Protein AF-A0A0S7XNE1-F1 (afdb_monomer)

Sequence (197 aa):
MNVLKKYLVRMCAIVAIYFVLGFGAHLVDEVLDMPHPYCGPHTSWFRLALYRGVHLGIIFAAAIFFIANLSVVVDWVRATGPRPLREDLDMDYYPRFWQASRWLRSRLSRLVLIAGFLVIVGYWTATIIWIWEAEQSPHGMISPPHRISSVICFGWSVAWLADSLQRKSKSTVVGSVLFMMLTSWQLYVVGVYPLVG

Foldseek 3Di:
DDPVVVLVVLLVVVLVVQLCLQLVQLLVQLVVLPPDPVPPPPDCSVVVSNVVSNVRSNVRSVLLSVLLVVLVVVLVVVCVPPHHSDPPPDNPLFFPVVCVVVLVVDPVSVVLLVVLVVVLVVLVVLVVVLVVVLVVDPPRPDPQGRSRSLNSQLNRLSSQCSRCVVDPDVSSNSSSVSSNVVSVVVSCCSRPVVVPD

Radius of gyration: 19.68 Å; Cα contacts (8 Å, |Δi|>4): 184; chains: 1; bounding box: 48×34×63 Å

Solvent-accessible surface area (backbone atoms only — not comparable to full-atom values): 10706 Å² total; per-residue (Å²): 130,60,69,67,59,59,48,50,56,50,49,53,50,48,30,50,52,32,20,49,49,32,21,49,29,38,45,53,30,60,59,70,64,60,80,57,88,80,74,48,102,83,60,66,56,67,62,50,48,50,51,53,13,49,52,41,6,50,52,38,18,50,50,49,49,52,40,53,52,50,41,51,50,53,50,50,66,63,31,75,53,102,47,75,83,59,92,70,66,67,79,71,86,62,53,60,68,95,49,48,76,58,31,70,71,36,72,68,23,37,52,40,46,51,53,45,48,51,50,52,52,51,52,52,51,55,52,51,53,50,52,57,55,23,74,73,37,99,80,44,81,75,81,75,68,58,61,56,22,33,50,51,51,33,50,50,23,34,47,22,34,20,41,26,70,71,43,92,47,64,64,43,34,59,39,22,50,55,48,31,52,52,28,50,49,49,40,43,52,58,72,49,52,78,76,82,112

Mean predicted aligned error: 7.92 Å

Secondary structure (DSSP, 8-state):
--HHHHHHHHHHHHHHHHHHHHHHHHHHHHHHTTT-TT--TT-THHHHHHHHHHHHHHHHHHHHHHHHHHHHHHHHHHHTSSS---TT-----S--GGGHHHHTTSHHHHHHHHHHHHHHHHHHHHHHHHHHHHHHSTT-----TTHHHHHHHHHHHHHHHHHHHHSS--HHHHHHHHHHHHHHHHHHHHHHGGG--

pLDDT: mean 80.49, std 14.11, range [41.75, 96.62]

Structure (mmCIF, N/CA/C/O backbone):
data_AF-A0A0S7XNE1-F1
#
_entry.id   AF-A0A0S7XNE1-F1
#
loop_
_atom_site.group_PDB
_atom_site.id
_atom_site.type_symbol
_atom_site.label_atom_id
_atom_site.label_alt_id
_atom_site.label_comp_id
_atom_site.label_asym_id
_atom_site.label_entity_id
_atom_site.label_seq_id
_atom_site.pdbx_PDB_ins_code
_atom_site.Cartn_x
_atom_site.Cartn_y
_atom_site.Cartn_z
_atom_site.occupancy
_atom_site.B_iso_or_equiv
_atom_site.auth_seq_id
_atom_site.auth_comp_id
_atom_site.auth_asym_id
_atom_site.auth_atom_id
_atom_site.pdbx_PDB_model_num
ATOM 1 N N . MET A 1 1 ? -1.882 -10.256 31.088 1.00 55.25 1 MET A N 1
ATOM 2 C CA . MET A 1 1 ? -0.831 -10.032 30.064 1.00 55.25 1 MET A CA 1
ATOM 3 C C . MET A 1 1 ? -0.636 -8.527 29.914 1.00 55.25 1 MET A C 1
ATOM 5 O O . MET A 1 1 ? -1.607 -7.867 29.574 1.00 55.25 1 MET A O 1
ATOM 9 N N . ASN A 1 2 ? 0.549 -7.984 30.235 1.00 79.19 2 ASN A N 1
ATOM 10 C CA . ASN A 1 2 ? 0.807 -6.532 30.248 1.00 79.19 2 ASN A CA 1
ATOM 11 C C . ASN A 1 2 ? 0.421 -5.866 28.916 1.00 79.19 2 ASN A C 1
ATOM 13 O O . ASN A 1 2 ? 0.760 -6.384 27.851 1.00 79.19 2 ASN A O 1
ATOM 17 N N . VAL A 1 3 ? -0.244 -4.707 28.980 1.00 72.38 3 VAL A N 1
ATOM 18 C CA . VAL A 1 3 ? -0.655 -3.882 27.822 1.00 72.38 3 VAL A CA 1
ATOM 19 C C . VAL A 1 3 ? 0.514 -3.658 26.854 1.00 72.38 3 VAL A C 1
ATOM 21 O O . VAL A 1 3 ? 0.359 -3.817 25.644 1.00 72.38 3 VAL A O 1
ATOM 24 N N . LEU A 1 4 ? 1.713 -3.434 27.399 1.00 77.88 4 LEU A N 1
ATOM 25 C CA . LEU A 1 4 ? 2.963 -3.307 26.649 1.00 77.88 4 LEU A CA 1
ATOM 26 C C . LEU A 1 4 ? 3.295 -4.549 25.803 1.00 77.88 4 LEU A C 1
ATOM 28 O O . LEU A 1 4 ? 3.668 -4.427 24.641 1.00 77.88 4 LEU A O 1
ATOM 32 N N . LYS A 1 5 ? 3.105 -5.760 26.343 1.00 83.00 5 LYS A N 1
ATOM 33 C CA . LYS A 1 5 ? 3.358 -7.010 25.607 1.00 83.00 5 LYS A CA 1
ATOM 34 C C . LYS A 1 5 ? 2.381 -7.167 24.439 1.00 83.00 5 LYS A C 1
ATOM 36 O O . LYS A 1 5 ? 2.789 -7.558 23.351 1.00 83.00 5 LYS A O 1
ATOM 41 N N . LYS A 1 6 ? 1.102 -6.821 24.638 1.00 81.81 6 LYS A N 1
ATOM 42 C CA . LYS A 1 6 ? 0.081 -6.850 23.574 1.00 81.81 6 LYS A CA 1
ATOM 43 C C . LYS A 1 6 ? 0.384 -5.826 22.473 1.00 81.81 6 LYS A C 1
ATOM 45 O O . LYS A 1 6 ? 0.198 -6.137 21.300 1.00 81.81 6 LYS A O 1
ATOM 50 N N . TYR A 1 7 ? 0.865 -4.640 22.846 1.00 82.94 7 TYR A N 1
ATOM 51 C CA . TYR A 1 7 ? 1.308 -3.607 21.910 1.00 82.94 7 TYR A CA 1
ATOM 52 C C . TYR A 1 7 ? 2.497 -4.075 21.065 1.00 82.94 7 TYR A C 1
ATOM 54 O O . TYR A 1 7 ? 2.417 -4.048 19.840 1.00 82.94 7 TYR A O 1
ATOM 62 N N . LEU A 1 8 ? 3.558 -4.572 21.710 1.00 86.19 8 LEU A N 1
ATOM 63 C CA . LEU A 1 8 ? 4.774 -5.027 21.033 1.00 86.19 8 LEU A CA 1
ATOM 64 C C . LEU A 1 8 ? 4.486 -6.148 20.034 1.00 86.19 8 LEU A C 1
ATOM 66 O O . LEU A 1 8 ? 4.893 -6.053 18.884 1.00 86.19 8 LEU A O 1
ATOM 70 N N . VAL A 1 9 ? 3.717 -7.165 20.436 1.00 89.19 9 VAL A N 1
ATOM 71 C CA . VAL A 1 9 ? 3.355 -8.278 19.541 1.00 89.19 9 VAL A CA 1
ATOM 72 C C . VAL A 1 9 ? 2.599 -7.779 18.306 1.00 89.19 9 VAL A C 1
ATOM 74 O O . VAL A 1 9 ? 2.889 -8.208 17.191 1.00 89.19 9 VAL A O 1
ATOM 77 N N . ARG A 1 10 ? 1.658 -6.842 18.482 1.00 87.19 10 ARG A N 1
ATOM 78 C CA . ARG A 1 10 ? 0.913 -6.253 17.360 1.00 87.19 10 ARG A CA 1
ATOM 79 C C . ARG A 1 10 ? 1.807 -5.410 16.459 1.00 87.19 10 ARG A C 1
ATOM 81 O O . ARG A 1 10 ? 1.710 -5.543 15.245 1.00 87.19 10 ARG A O 1
ATOM 88 N N . MET A 1 11 ? 2.693 -4.597 17.029 1.00 89.94 11 MET A N 1
ATOM 89 C CA . MET A 1 11 ? 3.639 -3.804 16.243 1.00 89.94 11 MET A CA 1
ATOM 90 C C . MET A 1 11 ? 4.604 -4.679 15.452 1.00 89.94 11 MET A C 1
ATOM 92 O O . MET A 1 11 ? 4.800 -4.422 14.271 1.00 89.94 11 MET A O 1
ATOM 96 N N . CYS A 1 12 ? 5.132 -5.755 16.038 1.00 92.06 12 CYS A N 1
ATOM 97 C CA . CYS A 1 12 ? 5.957 -6.714 15.305 1.00 92.06 12 CYS A CA 1
ATOM 98 C C . CYS A 1 12 ? 5.201 -7.323 14.117 1.00 92.06 12 CYS A C 1
ATOM 100 O O . CYS A 1 12 ? 5.756 -7.407 13.026 1.00 92.06 12 CYS A O 1
ATOM 102 N N . ALA A 1 13 ? 3.929 -7.696 14.302 1.00 91.81 13 ALA A N 1
ATOM 103 C CA . ALA A 1 13 ? 3.106 -8.222 13.216 1.00 91.81 13 ALA A CA 1
ATOM 104 C C . ALA A 1 13 ? 2.874 -7.183 12.104 1.00 91.81 13 ALA A C 1
ATOM 106 O O . ALA A 1 13 ? 3.013 -7.509 10.930 1.00 91.81 13 ALA A O 1
ATOM 107 N N . ILE A 1 14 ? 2.576 -5.929 12.457 1.00 91.69 14 ILE A N 1
ATOM 108 C CA . ILE A 1 14 ? 2.388 -4.833 11.491 1.00 91.69 14 ILE A CA 1
ATOM 109 C C . ILE A 1 14 ? 3.673 -4.592 10.697 1.00 91.69 14 ILE A C 1
ATOM 111 O O . ILE A 1 14 ? 3.648 -4.574 9.470 1.00 91.69 14 ILE A O 1
ATOM 115 N N . VAL A 1 15 ? 4.806 -4.458 11.385 1.00 93.19 15 VAL A N 1
ATOM 116 C CA . VAL A 1 15 ? 6.118 -4.256 10.758 1.00 93.19 15 VAL A CA 1
ATOM 117 C C . VAL A 1 15 ? 6.443 -5.413 9.810 1.00 93.19 15 VAL A C 1
ATOM 119 O O . VAL A 1 15 ? 6.862 -5.170 8.681 1.00 93.19 15 VAL A O 1
ATOM 122 N N . ALA A 1 16 ? 6.174 -6.658 10.214 1.00 94.38 16 ALA A N 1
ATOM 123 C CA . ALA A 1 16 ? 6.373 -7.829 9.365 1.00 94.38 16 ALA A CA 1
ATOM 124 C C . ALA A 1 16 ? 5.468 -7.819 8.119 1.00 94.38 16 ALA A C 1
ATOM 126 O O . ALA A 1 16 ? 5.943 -8.116 7.027 1.00 94.38 16 ALA A O 1
ATOM 127 N N . ILE A 1 17 ? 4.193 -7.434 8.247 1.00 93.88 17 ILE A N 1
ATOM 128 C CA . ILE A 1 17 ? 3.269 -7.326 7.105 1.00 93.88 17 ILE A CA 1
ATOM 129 C C . ILE A 1 17 ? 3.792 -6.317 6.080 1.00 93.88 17 ILE A C 1
ATOM 131 O O . ILE A 1 17 ? 3.819 -6.617 4.890 1.00 93.88 17 ILE A O 1
ATOM 135 N N . TYR A 1 18 ? 4.230 -5.139 6.524 1.00 93.00 18 TYR A N 1
ATOM 136 C CA . TYR A 1 18 ? 4.710 -4.093 5.616 1.00 93.00 18 TYR A CA 1
ATOM 137 C C . TYR A 1 18 ? 6.089 -4.409 5.040 1.00 93.00 18 TYR A C 1
ATOM 139 O O . TYR A 1 18 ? 6.352 -4.063 3.890 1.00 93.00 18 TYR A O 1
ATOM 147 N N . PHE A 1 19 ? 6.931 -5.129 5.789 1.00 94.62 19 PHE A N 1
ATOM 148 C CA . PHE A 1 19 ? 8.149 -5.716 5.243 1.00 94.62 19 PHE A CA 1
ATOM 149 C C . PHE A 1 19 ? 7.824 -6.666 4.088 1.00 94.62 19 PHE A C 1
ATOM 151 O O . PHE A 1 19 ? 8.359 -6.501 2.997 1.00 94.62 19 PHE A O 1
ATOM 158 N N . VAL A 1 20 ? 6.913 -7.622 4.307 1.00 94.94 20 VAL A N 1
ATOM 159 C CA . VAL A 1 20 ? 6.503 -8.602 3.288 1.00 94.94 20 VAL A CA 1
ATOM 160 C C . VAL A 1 20 ? 5.836 -7.920 2.097 1.00 94.94 20 VAL A C 1
ATOM 162 O O . VAL A 1 20 ? 6.096 -8.314 0.965 1.00 94.94 20 VAL A O 1
ATOM 165 N N . LEU A 1 21 ? 5.025 -6.885 2.327 1.00 92.69 21 LEU A N 1
ATOM 166 C CA . LEU A 1 21 ? 4.412 -6.099 1.259 1.00 92.69 21 LEU A CA 1
ATOM 167 C C . LEU A 1 21 ? 5.477 -5.435 0.380 1.00 92.69 21 LEU A C 1
ATOM 169 O O . LEU A 1 21 ? 5.457 -5.637 -0.827 1.00 92.69 21 LEU A O 1
ATOM 173 N N . GLY A 1 22 ? 6.416 -4.685 0.970 1.00 89.06 22 GLY A N 1
ATOM 174 C CA . GLY A 1 22 ? 7.473 -4.006 0.214 1.00 89.06 22 GLY A CA 1
ATOM 175 C C . GLY A 1 22 ? 8.414 -4.989 -0.488 1.00 89.06 22 GLY A C 1
ATOM 176 O O . GLY A 1 22 ? 8.689 -4.848 -1.677 1.00 89.06 22 GLY A O 1
ATOM 177 N N . PHE A 1 23 ? 8.849 -6.029 0.225 1.00 91.56 23 PHE A N 1
ATOM 178 C CA . PHE A 1 23 ? 9.706 -7.086 -0.311 1.00 91.56 23 PHE A CA 1
ATOM 179 C C . PHE A 1 23 ? 9.036 -7.840 -1.466 1.00 91.56 23 PHE A C 1
ATOM 181 O O . PHE A 1 23 ? 9.607 -7.968 -2.547 1.00 91.56 23 PHE A O 1
ATOM 188 N N . GLY A 1 24 ? 7.808 -8.315 -1.250 1.00 89.44 24 GLY A N 1
ATOM 189 C CA . GLY A 1 24 ? 7.055 -9.088 -2.231 1.00 89.44 24 GLY A CA 1
ATOM 190 C C . GLY A 1 24 ? 6.679 -8.262 -3.455 1.00 89.44 24 GLY A C 1
ATOM 191 O O . GLY A 1 24 ? 6.845 -8.736 -4.574 1.00 89.44 24 GLY A O 1
ATOM 192 N N . ALA A 1 25 ? 6.240 -7.014 -3.262 1.00 88.56 25 ALA A N 1
ATOM 193 C CA . ALA A 1 25 ? 5.915 -6.109 -4.359 1.00 88.56 25 ALA A CA 1
ATOM 194 C C . ALA A 1 25 ? 7.125 -5.877 -5.276 1.00 88.56 25 ALA A C 1
ATOM 196 O O . ALA A 1 25 ? 6.975 -5.901 -6.494 1.00 88.56 25 ALA A O 1
ATOM 197 N N . HIS A 1 26 ? 8.320 -5.710 -4.703 1.00 86.62 26 HIS A N 1
ATOM 198 C CA . HIS A 1 26 ? 9.550 -5.561 -5.477 1.00 86.62 26 HIS A CA 1
ATOM 199 C C . HIS A 1 26 ? 9.967 -6.847 -6.194 1.00 86.62 26 HIS A C 1
ATOM 201 O O . HIS A 1 26 ? 10.370 -6.795 -7.348 1.00 86.62 26 HIS A O 1
ATOM 207 N N . LEU A 1 27 ? 9.849 -8.010 -5.548 1.00 85.81 27 LEU A N 1
ATOM 208 C CA . LEU A 1 27 ? 10.156 -9.276 -6.217 1.00 85.81 27 LEU A CA 1
ATOM 209 C C . LEU A 1 27 ? 9.227 -9.551 -7.399 1.00 85.81 27 LEU A C 1
ATOM 211 O O . LEU A 1 27 ? 9.685 -10.059 -8.414 1.00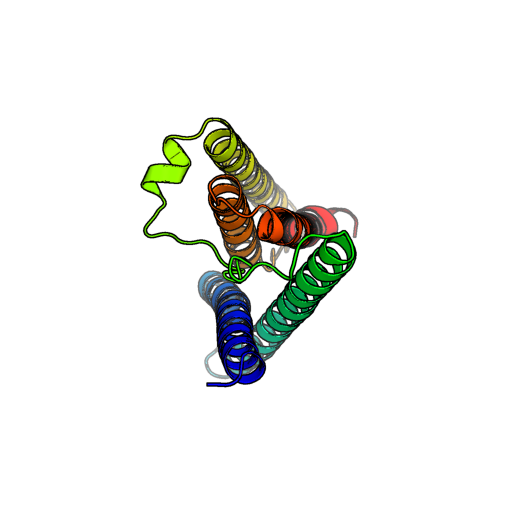 85.81 27 LEU A O 1
ATOM 215 N N . VAL A 1 28 ? 7.937 -9.229 -7.277 1.00 86.06 28 VAL A N 1
ATOM 216 C CA . VAL A 1 28 ? 6.982 -9.368 -8.387 1.00 86.06 28 VAL A CA 1
ATOM 217 C C . VAL A 1 28 ? 7.398 -8.497 -9.569 1.00 86.06 28 VAL A C 1
ATOM 219 O O . VAL A 1 28 ? 7.342 -8.948 -10.705 1.00 86.06 28 VAL A O 1
ATOM 222 N N . ASP A 1 29 ? 7.833 -7.274 -9.290 1.00 83.25 29 ASP A N 1
ATOM 223 C CA . ASP A 1 29 ? 8.322 -6.329 -10.288 1.00 83.25 29 ASP A CA 1
ATOM 224 C C . ASP A 1 29 ? 9.571 -6.870 -11.008 1.00 83.25 29 ASP A C 1
ATOM 226 O O . ASP A 1 29 ? 9.552 -7.041 -12.221 1.00 83.25 29 ASP A O 1
ATOM 230 N N . GLU A 1 30 ? 10.586 -7.301 -10.251 1.00 79.31 30 GLU A N 1
ATOM 231 C CA . GLU A 1 30 ? 11.815 -7.895 -10.797 1.00 79.31 30 GLU A CA 1
ATOM 232 C C . GLU A 1 30 ? 11.551 -9.190 -11.586 1.00 79.31 30 GLU A C 1
ATOM 234 O O . GLU A 1 30 ? 12.238 -9.436 -12.569 1.00 79.31 30 GLU A O 1
ATOM 239 N N . VAL A 1 31 ? 10.564 -10.011 -11.193 1.00 79.62 31 VAL A N 1
ATOM 240 C CA . VAL A 1 31 ? 10.167 -11.237 -11.919 1.00 79.62 31 VAL A CA 1
ATOM 241 C C . VAL A 1 31 ? 9.434 -10.917 -13.224 1.00 79.62 31 VAL A C 1
ATOM 243 O O . VAL A 1 31 ? 9.604 -11.621 -14.219 1.00 79.62 31 VAL A O 1
ATOM 246 N N . LEU A 1 32 ? 8.597 -9.882 -13.236 1.00 75.00 32 LEU A N 1
ATOM 247 C CA . LEU A 1 32 ? 7.822 -9.502 -14.418 1.00 75.00 32 L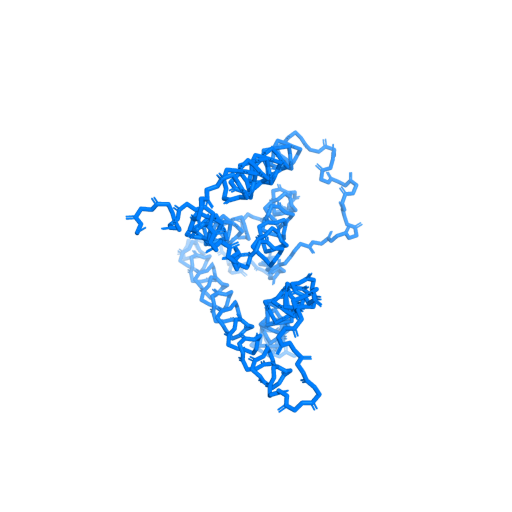EU A CA 1
ATOM 248 C C . LEU A 1 32 ? 8.663 -8.726 -15.437 1.00 75.00 32 LEU A C 1
ATOM 250 O O . LEU A 1 32 ? 8.404 -8.842 -16.633 1.00 75.00 32 LEU A O 1
ATOM 254 N N . ASP A 1 33 ? 9.724 -8.058 -14.986 1.00 68.62 33 ASP A N 1
ATOM 255 C CA . ASP A 1 33 ? 10.742 -7.433 -15.837 1.00 68.62 33 ASP A CA 1
ATOM 256 C C . ASP A 1 33 ? 11.768 -8.447 -16.408 1.00 68.62 33 ASP A C 1
ATOM 258 O O . ASP A 1 33 ? 12.712 -8.068 -17.108 1.00 68.62 33 ASP A O 1
ATOM 262 N N . MET A 1 34 ? 11.565 -9.761 -16.205 1.00 62.09 34 MET A N 1
ATOM 263 C CA . MET A 1 34 ? 12.437 -10.832 -16.723 1.00 62.09 34 MET A CA 1
ATOM 264 C C . MET A 1 34 ? 12.241 -11.307 -18.186 1.00 62.09 34 MET A C 1
ATOM 266 O O . MET A 1 34 ? 12.631 -12.444 -18.465 1.00 62.09 34 MET A O 1
ATOM 270 N N . PRO A 1 35 ? 11.735 -10.552 -19.187 1.00 53.47 35 PRO A N 1
ATOM 271 C CA . PRO A 1 35 ? 11.959 -10.960 -20.573 1.00 53.47 35 PRO A CA 1
ATOM 272 C C . PRO A 1 35 ? 13.340 -10.556 -21.115 1.00 53.47 35 PRO A C 1
ATOM 274 O O . PRO A 1 35 ? 13.661 -10.932 -22.241 1.00 53.47 35 PRO A O 1
ATOM 277 N N . HIS A 1 36 ? 14.172 -9.788 -20.391 1.00 52.53 36 HIS A N 1
ATOM 278 C CA . HIS A 1 36 ? 15.375 -9.222 -21.009 1.00 52.53 36 HIS A CA 1
ATOM 279 C C . HIS A 1 36 ? 16.485 -10.282 -21.233 1.00 52.53 36 HIS A C 1
ATOM 281 O O . HIS A 1 36 ? 17.007 -10.845 -20.266 1.00 52.53 36 HIS A O 1
ATOM 287 N N . PRO A 1 37 ? 16.941 -10.519 -22.483 1.00 50.78 37 PRO A N 1
ATOM 288 C CA . PRO A 1 37 ? 17.941 -11.545 -22.833 1.00 50.78 37 PRO A CA 1
ATOM 289 C C . PRO A 1 37 ? 19.353 -11.353 -22.235 1.00 50.78 37 PRO A C 1
ATOM 291 O O . PRO A 1 37 ? 20.246 -12.151 -22.509 1.00 50.78 37 PRO A O 1
ATOM 294 N N . TYR A 1 38 ? 19.575 -10.333 -21.398 1.00 47.00 38 TYR A N 1
ATOM 295 C CA . TYR A 1 38 ? 20.843 -10.110 -20.691 1.00 47.00 38 TYR A CA 1
ATOM 296 C C . TYR A 1 38 ? 20.986 -10.935 -19.400 1.00 47.00 38 TYR A C 1
ATOM 298 O O . TYR A 1 38 ? 22.079 -11.000 -18.832 1.00 47.00 38 TYR A O 1
ATOM 306 N N . CYS A 1 39 ? 19.929 -11.616 -18.946 1.00 52.69 39 CYS A N 1
ATOM 307 C CA . CYS A 1 39 ? 19.984 -12.555 -17.823 1.00 52.69 39 CYS A CA 1
ATOM 308 C C . CYS A 1 39 ? 20.570 -13.907 -18.262 1.00 52.69 39 CYS A C 1
ATOM 310 O O . CYS A 1 39 ? 19.903 -14.938 -18.257 1.00 52.69 39 CYS A O 1
ATOM 312 N N . GLY A 1 40 ? 21.841 -13.905 -18.666 1.00 52.88 40 GLY A N 1
ATOM 313 C CA . GLY A 1 40 ? 22.579 -15.134 -18.937 1.00 52.88 40 GLY A CA 1
ATOM 314 C C . GLY A 1 40 ? 22.738 -16.003 -17.674 1.00 52.88 40 GLY A C 1
ATOM 315 O O . GLY A 1 40 ? 22.661 -15.488 -16.550 1.00 52.88 40 GLY A O 1
ATOM 316 N N . PRO A 1 41 ? 23.038 -17.307 -17.836 1.00 55.50 41 PRO A N 1
ATOM 317 C CA . PRO A 1 41 ? 23.114 -18.310 -16.760 1.00 55.50 41 PRO A CA 1
ATOM 318 C C . PRO A 1 41 ? 24.184 -18.050 -15.676 1.00 55.50 41 PRO A C 1
ATOM 320 O O . PRO A 1 41 ? 24.297 -18.819 -14.725 1.00 55.50 41 PRO A O 1
ATOM 323 N N . HIS A 1 42 ? 24.950 -16.959 -15.780 1.00 53.56 42 HIS A N 1
ATOM 324 C CA . HIS A 1 42 ? 26.013 -16.572 -14.845 1.00 53.56 42 HIS A CA 1
ATOM 325 C C . HIS A 1 42 ? 25.743 -15.264 -14.083 1.00 53.56 42 HIS A C 1
ATOM 327 O O . HIS A 1 42 ? 26.623 -14.765 -13.383 1.00 53.56 42 HIS A O 1
ATOM 333 N N . THR A 1 43 ? 24.552 -14.677 -14.208 1.00 59.09 43 THR A N 1
ATOM 334 C CA . THR A 1 43 ? 24.265 -13.370 -13.602 1.00 59.09 43 THR A CA 1
ATOM 335 C C . THR A 1 43 ? 23.803 -13.488 -12.146 1.00 59.09 43 THR A C 1
ATOM 337 O O . THR A 1 43 ? 22.920 -14.271 -11.801 1.00 59.09 43 THR A O 1
ATOM 340 N N . SER A 1 44 ? 24.364 -12.651 -11.268 1.00 71.19 44 SER A N 1
ATOM 341 C CA . SER A 1 44 ? 23.978 -12.490 -9.856 1.00 71.19 44 SER A CA 1
ATOM 342 C C . SER A 1 44 ? 22.636 -11.762 -9.668 1.00 71.19 44 SER A C 1
ATOM 344 O O . SER A 1 44 ? 22.365 -11.230 -8.589 1.00 71.19 44 SER A O 1
ATOM 346 N N . TRP A 1 45 ? 21.789 -11.747 -10.703 1.00 73.44 45 TRP A N 1
ATOM 347 C CA . TRP A 1 45 ? 20.559 -10.962 -10.775 1.00 73.44 45 TRP A CA 1
ATOM 348 C C . TRP A 1 45 ? 19.636 -11.275 -9.592 1.00 73.44 45 TRP A C 1
ATOM 350 O O . TRP A 1 45 ? 19.189 -10.363 -8.910 1.00 73.44 45 TRP A O 1
ATOM 360 N N . PHE A 1 46 ? 19.447 -12.561 -9.265 1.00 77.25 46 PHE A N 1
ATOM 361 C CA . PHE A 1 46 ? 18.546 -12.973 -8.190 1.00 77.25 46 PHE A CA 1
ATOM 362 C C . PHE A 1 46 ? 19.045 -12.474 -6.834 1.00 77.25 46 PHE A C 1
ATOM 364 O O . PHE A 1 46 ? 18.269 -12.037 -5.989 1.00 77.25 46 PHE A O 1
ATOM 371 N N . ARG A 1 47 ? 20.369 -12.479 -6.632 1.00 78.94 47 ARG A N 1
ATOM 372 C CA . ARG A 1 47 ? 20.985 -11.939 -5.416 1.00 78.94 47 ARG A CA 1
ATOM 373 C C . ARG A 1 47 ? 20.789 -10.420 -5.331 1.00 78.94 47 ARG A C 1
ATOM 375 O O . ARG A 1 47 ? 20.548 -9.912 -4.239 1.00 78.94 47 ARG A O 1
ATOM 382 N N . LEU A 1 48 ? 20.860 -9.711 -6.458 1.00 79.38 48 LEU A N 1
ATOM 383 C CA . LEU A 1 48 ? 20.604 -8.271 -6.524 1.00 79.38 48 LEU A CA 1
ATOM 384 C C . LEU A 1 48 ? 19.122 -7.941 -6.275 1.00 79.38 48 LEU A C 1
ATOM 386 O O . LEU A 1 48 ? 18.839 -7.063 -5.462 1.00 79.38 48 LEU A O 1
ATOM 390 N N . ALA A 1 49 ? 18.197 -8.677 -6.896 1.00 79.44 49 ALA A N 1
ATOM 391 C CA . ALA A 1 49 ? 16.753 -8.549 -6.700 1.00 79.44 49 ALA A CA 1
ATOM 392 C C . ALA A 1 49 ? 16.356 -8.827 -5.241 1.00 79.44 49 ALA A C 1
ATOM 394 O O . ALA A 1 49 ? 15.601 -8.066 -4.641 1.00 79.44 49 ALA A O 1
ATOM 395 N N . LEU A 1 50 ? 16.939 -9.858 -4.617 1.00 84.44 50 LEU A N 1
ATOM 396 C CA . LEU A 1 50 ? 16.760 -10.122 -3.187 1.00 84.44 50 LEU A CA 1
ATOM 397 C C . LEU A 1 50 ? 17.270 -8.966 -2.324 1.00 84.44 50 LEU A C 1
ATOM 399 O O . LEU A 1 50 ? 16.569 -8.537 -1.411 1.00 84.44 50 LEU A O 1
ATOM 403 N N . TYR A 1 51 ? 18.471 -8.449 -2.598 1.00 85.19 51 TYR A N 1
ATOM 404 C CA . TYR A 1 51 ? 19.041 -7.341 -1.829 1.00 85.19 51 TYR A CA 1
ATOM 405 C C . TYR A 1 51 ? 18.174 -6.078 -1.919 1.00 85.19 51 TYR A C 1
ATOM 407 O O . TYR A 1 51 ? 17.833 -5.481 -0.895 1.00 85.19 51 TYR A O 1
ATOM 415 N N . ARG A 1 52 ? 17.763 -5.698 -3.134 1.00 83.00 52 ARG A N 1
ATOM 416 C CA . ARG A 1 52 ? 16.890 -4.541 -3.370 1.00 83.00 52 ARG A CA 1
ATOM 417 C C . ARG A 1 52 ? 15.494 -4.744 -2.779 1.00 83.00 52 ARG A C 1
ATOM 419 O O . ARG A 1 52 ? 14.967 -3.829 -2.148 1.00 83.00 52 ARG A O 1
ATOM 426 N N . GLY A 1 53 ? 14.947 -5.954 -2.875 1.00 84.88 53 GLY A N 1
ATOM 427 C CA . GLY A 1 53 ? 13.676 -6.316 -2.254 1.00 84.88 53 GLY A CA 1
ATOM 428 C C . GLY A 1 53 ? 13.725 -6.195 -0.735 1.00 84.88 53 GLY A C 1
ATOM 429 O O . GLY A 1 53 ? 12.822 -5.615 -0.135 1.00 84.88 53 GLY A O 1
ATOM 430 N N . VAL A 1 54 ? 14.792 -6.687 -0.094 1.00 89.75 54 VAL A N 1
ATOM 431 C CA . VAL A 1 54 ? 14.986 -6.545 1.359 1.00 89.75 54 VAL A CA 1
ATOM 432 C C . VAL A 1 54 ? 15.072 -5.070 1.738 1.00 89.75 54 VAL A C 1
ATOM 434 O O . VAL A 1 54 ? 14.426 -4.654 2.698 1.00 89.75 54 VAL A O 1
ATOM 437 N N . HIS A 1 55 ? 15.815 -4.270 0.971 1.00 86.88 55 HIS A N 1
ATOM 438 C CA . HIS A 1 55 ? 15.925 -2.834 1.202 1.00 86.88 55 HIS A CA 1
ATOM 439 C C . HIS A 1 55 ? 14.556 -2.136 1.134 1.00 86.88 55 HIS A C 1
ATOM 441 O O . HIS A 1 55 ? 14.207 -1.385 2.047 1.00 86.88 55 HIS A O 1
ATOM 447 N N . LEU A 1 56 ? 13.734 -2.437 0.120 1.00 85.38 56 LEU A N 1
ATOM 448 C CA . LEU A 1 56 ? 12.385 -1.871 0.016 1.00 85.38 56 LEU A CA 1
ATOM 449 C C . LEU A 1 56 ? 11.472 -2.349 1.153 1.00 85.38 56 LEU A C 1
ATOM 451 O O . LEU A 1 56 ? 10.753 -1.544 1.745 1.00 85.38 56 LEU A O 1
ATOM 455 N N . GLY A 1 57 ? 11.544 -3.632 1.518 1.00 88.75 57 GLY A N 1
ATOM 456 C CA . GLY A 1 57 ? 10.838 -4.175 2.678 1.00 88.75 57 GLY A CA 1
ATOM 457 C C . GLY A 1 57 ? 11.187 -3.428 3.970 1.00 88.75 57 GLY A C 1
ATOM 458 O O . GLY A 1 57 ? 10.289 -3.047 4.720 1.00 88.75 57 GLY A O 1
ATOM 459 N N . ILE A 1 58 ? 12.472 -3.148 4.214 1.00 91.19 58 ILE A N 1
ATOM 460 C CA . ILE A 1 58 ? 12.930 -2.377 5.382 1.00 91.19 58 ILE A CA 1
ATOM 461 C C . ILE A 1 58 ? 12.367 -0.953 5.359 1.00 91.19 58 ILE A C 1
ATOM 463 O O . ILE A 1 58 ? 11.875 -0.489 6.387 1.00 91.19 58 ILE A O 1
ATOM 467 N N . ILE A 1 59 ? 12.392 -0.269 4.209 1.00 89.88 59 ILE A N 1
ATOM 468 C CA . ILE A 1 59 ? 11.842 1.090 4.074 1.00 89.88 59 ILE A CA 1
ATOM 469 C C . ILE A 1 59 ? 10.359 1.113 4.458 1.00 89.88 59 ILE A C 1
ATOM 471 O O . ILE A 1 59 ? 9.944 1.948 5.262 1.00 89.88 59 ILE A O 1
ATOM 475 N N . PHE A 1 60 ? 9.559 0.179 3.937 1.00 89.44 60 PHE A N 1
ATOM 476 C CA . PHE A 1 60 ? 8.127 0.106 4.238 1.00 89.44 60 PHE A CA 1
ATOM 477 C C . PHE A 1 60 ? 7.855 -0.241 5.704 1.00 89.44 60 PHE A C 1
ATOM 479 O O . PHE A 1 60 ? 6.988 0.365 6.338 1.00 89.44 60 PHE A O 1
ATOM 486 N N . ALA A 1 61 ? 8.621 -1.180 6.258 1.00 92.00 61 ALA A N 1
ATOM 487 C CA . ALA A 1 61 ? 8.552 -1.570 7.659 1.00 92.00 61 ALA A CA 1
ATOM 488 C C . ALA A 1 61 ? 8.886 -0.395 8.599 1.00 92.00 61 ALA A C 1
ATOM 490 O O . ALA A 1 61 ? 8.178 -0.156 9.580 1.00 92.00 61 ALA A O 1
ATOM 491 N N . ALA A 1 62 ? 9.920 0.382 8.272 1.00 91.56 62 ALA A N 1
ATOM 492 C CA . ALA A 1 62 ? 10.292 1.583 9.009 1.00 91.56 62 ALA A CA 1
ATOM 493 C C . ALA A 1 62 ? 9.223 2.677 8.878 1.00 91.56 62 ALA A C 1
ATOM 495 O O . ALA A 1 62 ? 8.792 3.239 9.884 1.00 91.56 62 ALA A O 1
ATOM 496 N N . ALA A 1 63 ? 8.736 2.940 7.662 1.00 90.25 63 ALA A N 1
ATOM 497 C CA . ALA A 1 63 ? 7.701 3.939 7.415 1.00 90.25 63 ALA A CA 1
ATOM 498 C C . ALA A 1 63 ? 6.428 3.651 8.223 1.00 90.25 63 ALA A C 1
ATOM 500 O O . ALA A 1 63 ? 5.927 4.542 8.913 1.00 90.25 63 ALA A O 1
ATOM 501 N N . ILE A 1 64 ? 5.931 2.406 8.213 1.00 91.19 64 ILE A N 1
ATOM 502 C CA . ILE A 1 64 ? 4.741 2.065 9.000 1.00 91.19 64 ILE A CA 1
ATOM 503 C C . ILE A 1 64 ? 5.016 2.125 10.499 1.00 91.19 64 ILE A C 1
ATOM 505 O O . ILE A 1 64 ? 4.145 2.554 11.249 1.00 91.19 64 ILE A O 1
ATOM 509 N N . PHE A 1 65 ? 6.219 1.753 10.944 1.00 91.88 65 PHE A N 1
ATOM 510 C CA . PHE A 1 65 ? 6.598 1.874 12.346 1.00 91.88 65 PHE A CA 1
ATOM 511 C C . PHE A 1 65 ? 6.507 3.334 12.803 1.00 91.88 65 PHE A C 1
ATOM 513 O O . PHE A 1 65 ? 5.866 3.615 13.818 1.00 91.88 65 PHE A O 1
ATOM 520 N N . PHE A 1 66 ? 7.059 4.278 12.037 1.00 91.50 66 PHE A N 1
ATOM 521 C CA . PHE A 1 66 ? 6.946 5.705 12.345 1.00 91.50 66 PHE A CA 1
ATOM 522 C C . PHE A 1 66 ? 5.495 6.191 12.314 1.00 91.50 66 PHE A C 1
ATOM 524 O O . PHE A 1 66 ? 5.052 6.835 13.264 1.00 91.50 66 PHE A O 1
ATOM 531 N N . ILE A 1 67 ? 4.728 5.842 11.278 1.00 89.88 67 ILE A N 1
ATOM 532 C CA . ILE A 1 67 ? 3.322 6.252 11.138 1.00 89.88 67 ILE A CA 1
ATOM 533 C C . ILE A 1 67 ? 2.464 5.719 12.294 1.00 89.88 67 ILE A C 1
ATOM 535 O O . ILE A 1 67 ? 1.641 6.451 12.853 1.00 89.88 67 ILE A O 1
ATOM 539 N N . ALA A 1 68 ? 2.649 4.455 12.668 1.00 86.56 68 ALA A N 1
ATOM 540 C CA . ALA A 1 68 ? 1.875 3.811 13.717 1.00 86.56 68 ALA A CA 1
ATOM 541 C C . ALA A 1 68 ? 2.208 4.393 15.098 1.00 86.56 68 ALA A C 1
ATOM 543 O O . ALA A 1 68 ? 1.296 4.711 15.858 1.00 86.56 68 ALA A O 1
ATOM 544 N N . ASN A 1 69 ? 3.491 4.619 15.406 1.00 86.62 69 ASN A N 1
ATOM 545 C CA . ASN A 1 69 ? 3.887 5.273 16.658 1.00 86.62 69 ASN A CA 1
ATOM 546 C C . ASN A 1 69 ? 3.432 6.740 16.706 1.00 86.62 69 ASN A C 1
ATOM 548 O O . ASN A 1 69 ? 2.931 7.180 17.738 1.00 86.62 69 ASN A O 1
ATOM 552 N N . LEU A 1 70 ? 3.525 7.484 15.599 1.00 84.94 70 LEU A N 1
ATOM 553 C CA . LEU A 1 70 ? 3.021 8.858 15.522 1.00 84.94 70 LEU A CA 1
ATOM 554 C C . LEU A 1 70 ? 1.516 8.912 15.801 1.00 84.94 70 LEU A C 1
ATOM 556 O O . LEU A 1 70 ? 1.058 9.758 16.563 1.00 84.94 70 LEU A O 1
ATOM 560 N N . SER A 1 71 ? 0.751 7.981 15.231 1.00 79.00 71 SER A N 1
ATOM 561 C CA . SER A 1 71 ? -0.696 7.888 15.448 1.00 79.00 71 SER A CA 1
ATOM 562 C C . SER A 1 71 ? -1.031 7.616 16.920 1.00 79.00 71 SER A C 1
ATOM 564 O O . SER A 1 71 ? -1.926 8.249 17.475 1.00 79.00 71 SER A O 1
ATOM 566 N N . VAL A 1 72 ? -0.254 6.754 17.585 1.00 78.56 72 VAL A N 1
ATOM 567 C CA . VAL A 1 72 ? -0.378 6.492 19.029 1.00 78.56 72 VAL A CA 1
ATOM 568 C C . VAL A 1 72 ? -0.065 7.742 19.856 1.00 78.56 72 VAL A C 1
ATOM 570 O O . VAL A 1 72 ? -0.806 8.048 20.787 1.00 78.56 72 VAL A O 1
ATOM 573 N N . VAL A 1 73 ? 0.987 8.493 19.512 1.00 80.44 73 VAL A N 1
ATOM 574 C CA . VAL A 1 73 ? 1.329 9.757 20.188 1.00 80.44 73 VAL A CA 1
ATOM 575 C C . VAL A 1 73 ? 0.218 10.791 20.005 1.00 80.44 73 VAL A C 1
ATOM 577 O O . VAL A 1 73 ? -0.192 11.424 20.974 1.00 80.44 73 VAL A O 1
ATOM 580 N N . VAL A 1 74 ? -0.319 10.936 18.790 1.00 77.06 74 VAL A N 1
ATOM 581 C CA . VAL A 1 74 ? -1.434 11.852 18.499 1.00 77.06 74 VAL A CA 1
ATOM 582 C C . VAL A 1 74 ? -2.675 11.488 19.314 1.00 77.06 74 VAL A C 1
ATOM 584 O O . VAL A 1 74 ? -3.324 12.372 19.875 1.00 77.06 74 VAL A O 1
ATOM 587 N N . ASP A 1 75 ? -3.000 10.201 19.415 1.00 73.38 75 ASP A N 1
ATOM 588 C CA . ASP A 1 75 ? -4.125 9.739 20.225 1.00 73.38 75 ASP A CA 1
ATOM 589 C C . ASP A 1 75 ? -3.880 9.946 21.725 1.00 73.38 75 ASP A C 1
ATOM 591 O O . ASP A 1 75 ? -4.802 10.338 22.440 1.00 73.38 75 ASP A O 1
ATOM 595 N N . TRP A 1 76 ? -2.646 9.755 22.201 1.00 70.69 76 TRP A N 1
ATOM 596 C CA . TRP A 1 76 ? -2.264 10.024 23.589 1.00 70.69 76 TRP A CA 1
ATOM 597 C C . TRP A 1 76 ? -2.406 11.512 23.943 1.00 70.69 76 TRP A C 1
ATOM 599 O O . TRP A 1 76 ? -3.037 11.844 24.944 1.00 70.69 76 TRP A O 1
ATOM 609 N N . VAL A 1 77 ? -1.939 12.413 23.071 1.00 73.38 77 VAL A N 1
ATOM 610 C CA . VAL A 1 77 ? -2.098 13.873 23.223 1.00 73.38 77 VAL A CA 1
ATOM 611 C C . VAL A 1 77 ? -3.575 14.293 23.190 1.00 73.38 77 VAL A C 1
ATOM 613 O O . VAL A 1 77 ? -3.993 15.202 23.908 1.00 73.38 77 VAL A O 1
ATOM 616 N N . ARG A 1 78 ? -4.414 13.622 22.395 1.00 68.50 78 ARG A N 1
ATOM 617 C CA . ARG A 1 78 ? -5.872 13.853 22.406 1.00 68.50 78 ARG A CA 1
ATOM 618 C C . ARG A 1 78 ? -6.548 13.309 23.665 1.00 68.50 78 ARG A C 1
ATOM 620 O O . ARG A 1 78 ? -7.575 13.844 24.080 1.00 68.50 78 ARG A O 1
ATOM 627 N N . ALA A 1 79 ? -5.991 12.258 24.262 1.00 65.31 79 ALA A N 1
ATOM 628 C CA . ALA A 1 79 ? -6.507 11.623 25.469 1.00 65.31 79 ALA A CA 1
ATOM 629 C C . ALA A 1 79 ? -6.155 12.376 26.762 1.00 65.31 79 ALA A C 1
ATOM 631 O O . ALA A 1 79 ? -6.784 12.110 27.776 1.00 65.31 79 ALA A O 1
ATOM 632 N N . THR A 1 80 ? -5.241 13.354 26.746 1.00 57.94 80 THR A N 1
ATOM 633 C CA . THR A 1 80 ? -4.948 14.232 27.903 1.00 57.94 80 THR A CA 1
ATOM 634 C C . THR A 1 80 ? -6.096 15.175 28.320 1.00 57.94 80 THR A C 1
ATOM 636 O O . THR A 1 80 ? -5.942 15.953 29.258 1.00 57.94 80 THR A O 1
ATOM 639 N N . GLY A 1 81 ? -7.267 15.098 27.674 1.00 56.44 81 GLY A N 1
ATOM 640 C CA . GLY A 1 81 ? -8.537 15.586 28.234 1.00 56.44 81 GLY A CA 1
ATOM 641 C C . GLY A 1 81 ? -9.146 14.603 29.258 1.00 56.44 81 GLY A C 1
ATOM 642 O O . GLY A 1 81 ? -8.573 13.555 29.527 1.00 56.44 81 GLY A O 1
ATOM 643 N N . PRO A 1 82 ? -10.341 14.858 29.822 1.00 48.78 82 PRO A N 1
ATOM 644 C CA . PRO A 1 82 ? -10.936 14.023 30.880 1.00 48.78 82 PRO A CA 1
ATOM 645 C C . PRO A 1 82 ? -11.449 12.642 30.410 1.00 48.78 82 PRO A C 1
ATOM 647 O O . PRO A 1 82 ? -12.342 12.067 31.029 1.00 48.78 82 PRO A O 1
ATOM 650 N N . ARG A 1 83 ? -10.943 12.093 29.298 1.00 52.53 83 ARG A N 1
ATOM 651 C CA . ARG A 1 83 ? -11.363 10.787 28.774 1.00 52.53 83 ARG A CA 1
ATOM 652 C C . ARG A 1 83 ? -10.208 9.794 28.909 1.00 52.53 83 ARG A C 1
ATOM 654 O O . ARG A 1 83 ? -9.187 10.002 28.261 1.00 52.53 83 ARG A O 1
ATOM 661 N N . PRO A 1 84 ? -10.356 8.722 29.708 1.00 51.28 84 PRO A N 1
ATOM 662 C CA . PRO A 1 84 ? -9.296 7.739 29.890 1.00 51.28 84 PRO A CA 1
ATOM 663 C C . PRO A 1 84 ? -8.875 7.142 28.546 1.00 51.28 84 PRO A C 1
ATOM 665 O O . PRO A 1 84 ? -9.696 7.016 27.631 1.00 51.28 84 PRO A O 1
ATOM 668 N N . LEU A 1 85 ? -7.590 6.778 28.453 1.00 54.88 85 LEU A N 1
ATOM 669 C CA . LEU A 1 85 ? -6.983 6.081 27.320 1.00 54.88 85 LEU A CA 1
ATOM 670 C C . LEU A 1 85 ? -7.901 4.918 26.909 1.00 54.88 85 LEU A C 1
ATOM 672 O O . LEU A 1 85 ? -8.015 3.923 27.621 1.00 54.88 85 LEU A O 1
ATOM 676 N N . ARG A 1 86 ? -8.645 5.087 25.812 1.00 55.19 86 ARG A N 1
ATOM 677 C CA . ARG A 1 86 ? -9.702 4.148 25.425 1.00 55.19 86 ARG A CA 1
ATOM 678 C C . ARG A 1 86 ? -9.069 2.787 25.131 1.00 55.19 86 ARG A C 1
ATOM 680 O O . ARG A 1 86 ? -8.199 2.696 24.268 1.00 55.19 86 ARG A O 1
ATOM 687 N N . GLU A 1 87 ? -9.565 1.723 25.762 1.00 54.03 87 GLU A N 1
ATOM 688 C CA . GLU A 1 87 ? -9.250 0.332 25.384 1.00 54.03 87 GLU A CA 1
ATOM 689 C C . GLU A 1 87 ? -9.592 0.025 23.906 1.00 54.03 87 GLU A C 1
ATOM 691 O O . GLU A 1 87 ? -9.112 -0.957 23.340 1.00 54.03 87 GLU A O 1
ATOM 696 N N . ASP A 1 88 ? -10.358 0.914 23.264 1.00 56.94 88 ASP A N 1
ATOM 697 C CA . ASP A 1 88 ? -10.788 0.880 21.864 1.00 56.94 88 ASP A CA 1
ATOM 698 C C . ASP A 1 88 ? -9.768 1.439 20.850 1.00 56.94 88 ASP A C 1
ATOM 700 O O . ASP A 1 88 ? -10.149 1.720 19.707 1.00 56.94 88 ASP A O 1
ATOM 704 N N . LEU A 1 89 ? -8.496 1.654 21.219 1.00 66.81 89 LEU A N 1
ATOM 705 C CA . LEU A 1 89 ? -7.494 2.108 20.247 1.00 66.81 89 LEU A CA 1
ATOM 706 C C 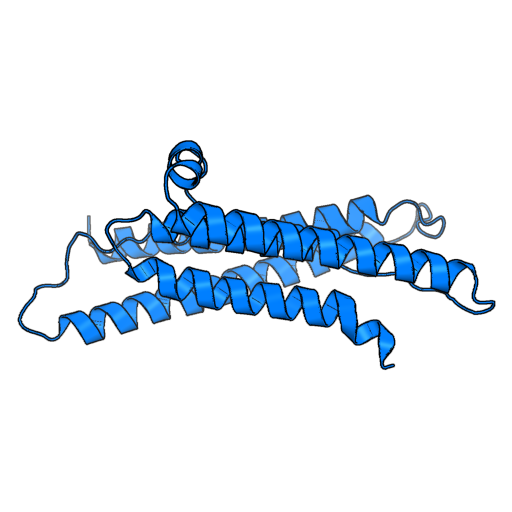. LEU A 1 89 ? -7.372 1.072 19.118 1.00 66.81 89 LEU A C 1
ATOM 708 O O . LEU A 1 89 ? -6.971 -0.079 19.321 1.00 66.81 89 LEU A O 1
ATOM 712 N N . ASP A 1 90 ? -7.765 1.477 17.914 1.00 73.81 90 ASP A N 1
ATOM 713 C CA . ASP A 1 90 ? -7.713 0.622 16.737 1.00 73.81 90 ASP A CA 1
ATOM 714 C C . ASP A 1 90 ? -6.261 0.506 16.274 1.00 73.81 90 ASP A C 1
ATOM 716 O O . ASP A 1 90 ? -5.698 1.432 15.698 1.00 73.81 90 ASP A O 1
ATOM 720 N N . MET A 1 91 ? -5.658 -0.640 16.583 1.00 78.00 91 MET A N 1
ATOM 721 C CA . MET A 1 91 ? -4.248 -0.938 16.321 1.00 78.00 91 MET A CA 1
ATOM 722 C C . MET A 1 91 ? -4.029 -1.673 14.997 1.00 78.00 91 MET A C 1
ATOM 724 O O . MET A 1 91 ? -2.916 -2.105 14.723 1.00 78.00 91 MET A O 1
ATOM 728 N N . ASP A 1 92 ? -5.065 -1.864 14.184 1.00 84.69 92 ASP A N 1
ATOM 729 C CA . ASP A 1 92 ? -4.930 -2.593 12.924 1.00 84.69 92 ASP A CA 1
ATOM 730 C C . ASP A 1 92 ? -4.458 -1.649 11.811 1.00 84.69 92 ASP A C 1
ATOM 732 O O . ASP A 1 92 ? -5.241 -1.194 10.980 1.00 84.69 92 ASP A O 1
ATOM 736 N N . TYR A 1 93 ? -3.169 -1.324 11.782 1.00 86.88 93 TYR A N 1
ATOM 737 C CA . TYR A 1 93 ? -2.561 -0.474 10.748 1.00 86.88 93 TYR A CA 1
ATOM 738 C C . TYR A 1 93 ? -2.381 -1.222 9.415 1.00 86.88 93 TYR A C 1
ATOM 740 O O . TYR A 1 93 ? -1.283 -1.274 8.894 1.00 86.88 93 TYR A O 1
ATOM 748 N N . TYR A 1 94 ? -3.431 -1.875 8.911 1.00 88.62 94 TYR A N 1
ATOM 749 C CA . TYR A 1 94 ? -3.483 -2.620 7.645 1.00 88.62 94 TYR A CA 1
ATOM 750 C C . TYR A 1 94 ? -4.954 -2.825 7.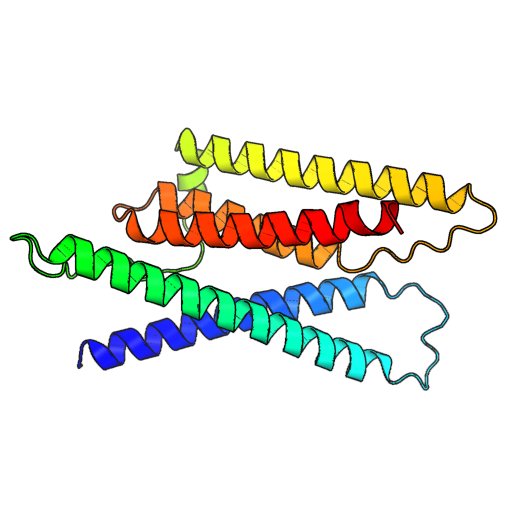220 1.00 88.62 94 TYR A C 1
ATOM 752 O O . TYR A 1 94 ? -5.826 -2.856 8.093 1.00 88.62 94 TYR A O 1
ATOM 760 N N . PRO A 1 95 ? -5.274 -2.975 5.920 1.00 90.56 95 PRO A N 1
ATOM 761 C CA . PRO A 1 95 ? -6.637 -3.209 5.433 1.00 90.56 95 PRO A CA 1
ATOM 762 C C . PRO A 1 95 ? -7.202 -4.570 5.864 1.00 90.56 95 PRO A C 1
ATOM 764 O O . PRO A 1 95 ? -6.560 -5.612 5.720 1.00 90.56 95 PRO A O 1
ATOM 767 N N . ARG A 1 96 ? -8.457 -4.589 6.329 1.00 91.00 96 ARG A N 1
ATOM 768 C CA . ARG A 1 96 ? -9.184 -5.820 6.681 1.00 91.00 96 ARG A CA 1
ATOM 769 C C . ARG A 1 96 ? -9.971 -6.374 5.485 1.00 91.00 96 ARG A C 1
ATOM 771 O O . ARG A 1 96 ? -11.187 -6.208 5.414 1.00 91.00 96 ARG A O 1
ATOM 778 N N . PHE A 1 97 ? -9.302 -7.051 4.549 1.00 87.94 97 PHE A N 1
ATOM 779 C CA . PHE A 1 97 ? -9.908 -7.509 3.279 1.00 87.94 97 PHE A CA 1
ATOM 780 C C . PHE A 1 97 ? -11.163 -8.381 3.422 1.00 87.94 97 PHE A C 1
ATOM 782 O O . PHE A 1 97 ? -12.061 -8.308 2.587 1.00 87.94 97 PHE A O 1
ATOM 789 N N . TRP A 1 98 ? -11.303 -9.139 4.512 1.00 88.56 98 TRP A N 1
ATOM 790 C CA . TRP A 1 98 ? -12.525 -9.908 4.790 1.00 88.56 98 TRP A CA 1
ATOM 791 C C . TRP A 1 98 ? -13.774 -9.026 4.990 1.00 88.56 98 TRP A C 1
ATOM 793 O O . TRP A 1 98 ? -14.898 -9.521 5.016 1.00 88.56 98 TRP A O 1
ATOM 803 N N . GLN A 1 99 ? -13.597 -7.710 5.139 1.00 88.12 99 GLN A N 1
ATOM 804 C CA . GLN A 1 99 ? -14.657 -6.711 5.268 1.00 88.12 99 GLN A CA 1
ATOM 805 C C . GLN A 1 99 ? -14.893 -5.927 3.968 1.00 88.12 99 GLN A C 1
ATOM 807 O O . GLN A 1 99 ? -15.664 -4.969 3.991 1.00 88.12 99 GLN A O 1
ATOM 812 N N . ALA A 1 100 ? -14.297 -6.330 2.839 1.00 87.94 100 ALA A N 1
ATOM 813 C CA . ALA A 1 100 ? -14.361 -5.589 1.575 1.00 87.94 100 ALA A CA 1
ATOM 814 C C . ALA A 1 100 ? -15.791 -5.297 1.092 1.00 87.94 100 ALA A C 1
ATOM 816 O O . ALA A 1 100 ? -16.078 -4.213 0.583 1.00 87.94 100 ALA A O 1
ATOM 817 N N . SER A 1 101 ? -16.734 -6.209 1.346 1.00 90.81 101 SER A N 1
ATOM 818 C CA . SER A 1 101 ? -18.154 -5.998 1.034 1.00 90.81 101 SER A CA 1
ATOM 819 C C . SER A 1 101 ? -18.758 -4.781 1.747 1.00 90.81 101 SER A C 1
ATOM 821 O O . SER A 1 101 ? -19.684 -4.156 1.230 1.00 90.81 101 SER A O 1
ATOM 823 N N . ARG A 1 102 ? -18.229 -4.396 2.917 1.00 88.50 102 ARG A N 1
ATOM 824 C CA . ARG A 1 102 ? -18.643 -3.184 3.640 1.00 88.50 102 ARG A CA 1
ATOM 825 C C . ARG A 1 102 ? -18.075 -1.918 3.016 1.00 88.50 102 ARG A C 1
ATOM 827 O O . ARG A 1 102 ? -18.755 -0.894 3.040 1.00 88.50 102 ARG A O 1
ATOM 834 N N . TRP A 1 103 ? -16.887 -1.978 2.417 1.00 89.88 103 TRP A N 1
ATOM 835 C CA . TRP A 1 103 ? -16.279 -0.825 1.747 1.00 89.88 103 TRP A CA 1
ATOM 836 C C . TRP A 1 103 ? -17.165 -0.341 0.594 1.00 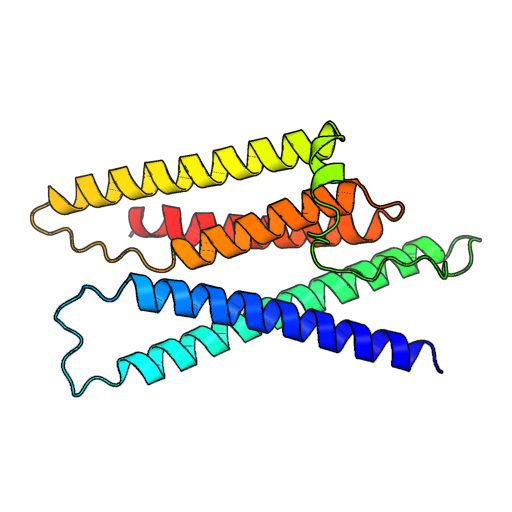89.88 103 TRP A C 1
ATOM 838 O O . TRP A 1 103 ? -17.394 0.856 0.446 1.00 89.88 103 TRP A O 1
ATOM 848 N N . LEU A 1 104 ? -17.769 -1.276 -0.146 1.00 90.00 104 LEU A N 1
ATOM 849 C CA . LEU A 1 104 ? -18.676 -0.980 -1.260 1.00 90.00 104 LEU A CA 1
ATOM 850 C C . LEU A 1 104 ? -20.043 -0.419 -0.827 1.00 90.00 104 LEU A C 1
ATOM 852 O O . LEU A 1 104 ? -20.748 0.192 -1.631 1.00 90.00 104 LEU A O 1
ATOM 856 N N . ARG A 1 105 ? -20.441 -0.591 0.439 1.00 92.00 105 ARG A N 1
ATOM 857 C CA . ARG A 1 105 ? -21.714 -0.047 0.950 1.00 92.00 105 ARG A CA 1
ATOM 858 C C . ARG A 1 105 ? -21.610 1.430 1.321 1.00 92.00 105 ARG A C 1
ATOM 860 O O . ARG A 1 105 ? -22.599 2.153 1.246 1.00 92.00 105 ARG A O 1
ATOM 867 N N . SER A 1 106 ? -20.422 1.893 1.697 1.00 93.25 106 SER A N 1
ATOM 868 C CA . SER A 1 106 ? -20.202 3.277 2.108 1.00 93.25 106 SER A CA 1
ATOM 869 C C . SER A 1 106 ? -19.891 4.196 0.937 1.00 93.25 106 SER A C 1
ATOM 871 O O . SER A 1 106 ? -19.028 3.906 0.111 1.00 93.25 106 SER A O 1
ATOM 873 N N . ARG A 1 107 ? -20.539 5.368 0.909 1.00 93.75 107 ARG A N 1
ATOM 874 C CA . ARG A 1 107 ? -20.278 6.402 -0.105 1.00 93.75 107 ARG A CA 1
ATOM 875 C C . ARG A 1 107 ? -18.816 6.854 -0.104 1.00 93.75 107 ARG A C 1
ATOM 877 O O . ARG A 1 107 ? -18.213 6.876 -1.168 1.00 93.75 107 ARG A O 1
ATOM 884 N N . LEU A 1 108 ? -18.240 7.157 1.062 1.00 93.50 108 LEU A N 1
ATOM 885 C CA . LEU A 1 108 ? -16.865 7.669 1.152 1.00 93.50 108 LEU A CA 1
ATOM 886 C C . LEU A 1 108 ? -15.827 6.617 0.752 1.00 93.50 108 LEU A C 1
ATOM 888 O O . LEU A 1 108 ? -14.923 6.913 -0.020 1.00 93.50 108 LEU A O 1
ATOM 892 N N . SER A 1 109 ? -15.983 5.376 1.221 1.00 93.25 109 SER A N 1
ATOM 893 C CA . SER A 1 109 ? -15.064 4.289 0.866 1.00 93.25 109 SER A CA 1
ATOM 894 C C . SER A 1 109 ? -15.138 3.964 -0.627 1.00 93.25 109 SER A C 1
ATOM 896 O O . SER A 1 109 ? -14.102 3.771 -1.251 1.00 93.25 109 SER A O 1
ATOM 898 N N . ARG A 1 110 ? -16.335 3.996 -1.234 1.00 94.38 110 ARG A N 1
ATOM 899 C CA . ARG A 1 110 ? -16.480 3.885 -2.693 1.00 94.38 110 ARG A CA 1
ATOM 900 C C . ARG A 1 110 ? -15.770 5.002 -3.444 1.00 94.38 110 ARG A C 1
ATOM 902 O O . ARG A 1 110 ? -15.105 4.708 -4.424 1.00 94.38 110 ARG A O 1
ATOM 909 N N . LEU A 1 111 ? -15.901 6.254 -3.005 1.00 95.56 111 LEU A N 1
ATOM 910 C CA . LEU A 1 111 ? -15.213 7.375 -3.652 1.00 95.56 111 LEU A CA 1
ATOM 911 C C . LEU A 1 111 ? -13.693 7.211 -3.585 1.00 95.56 111 LEU A C 1
ATOM 913 O O . LEU A 1 111 ? -13.033 7.418 -4.594 1.00 95.56 111 LEU A O 1
ATOM 917 N N . VAL A 1 112 ? -13.150 6.772 -2.444 1.00 95.81 112 VAL A N 1
ATOM 918 C CA . VAL A 1 112 ? -11.717 6.462 -2.308 1.00 95.81 112 VAL A CA 1
ATOM 919 C C . VAL A 1 112 ? -11.295 5.338 -3.253 1.00 95.81 112 VAL A C 1
ATOM 921 O O . VAL A 1 112 ? -10.289 5.477 -3.939 1.00 95.81 112 VAL A O 1
ATOM 924 N N . LEU A 1 113 ? -12.072 4.254 -3.334 1.00 95.94 113 LEU A N 1
ATOM 925 C CA . LEU A 1 113 ? -11.785 3.138 -4.240 1.00 95.94 113 LEU A CA 1
ATOM 926 C C . LEU A 1 113 ? -11.839 3.564 -5.712 1.00 95.94 113 LEU A C 1
ATOM 928 O O . LEU A 1 113 ? -10.948 3.208 -6.473 1.00 95.94 113 LEU A O 1
ATOM 932 N N . ILE A 1 114 ? -12.849 4.348 -6.107 1.00 96.62 114 ILE A N 1
ATOM 933 C CA . ILE A 1 114 ? -12.989 4.868 -7.475 1.00 96.62 114 ILE A CA 1
ATOM 934 C C . ILE A 1 114 ? -11.836 5.818 -7.799 1.00 96.62 114 ILE A C 1
ATOM 936 O O . ILE A 1 114 ? -11.200 5.660 -8.833 1.00 96.62 114 ILE A O 1
ATOM 940 N N . ALA A 1 115 ? -11.533 6.773 -6.918 1.00 96.12 115 ALA A N 1
ATOM 941 C CA . ALA A 1 115 ? -10.434 7.712 -7.120 1.00 96.12 115 ALA A CA 1
ATOM 942 C C . ALA A 1 115 ? -9.086 6.984 -7.214 1.00 96.12 115 ALA A C 1
ATOM 944 O O . ALA A 1 115 ? -8.321 7.231 -8.140 1.00 96.12 115 ALA A O 1
ATOM 945 N N . GLY A 1 116 ? -8.821 6.038 -6.309 1.00 94.62 116 GLY A N 1
ATOM 946 C CA . GLY A 1 116 ? -7.616 5.213 -6.350 1.00 94.62 116 GLY A CA 1
ATOM 947 C C . GLY A 1 116 ? -7.525 4.372 -7.624 1.00 94.62 116 GLY A C 1
ATOM 948 O O . GLY A 1 116 ? -6.471 4.317 -8.250 1.00 94.62 116 GLY A O 1
ATOM 949 N N . PHE A 1 117 ? -8.635 3.777 -8.066 1.00 95.19 117 PHE A N 1
ATOM 950 C CA . PHE A 1 117 ? -8.689 3.040 -9.327 1.00 95.19 117 PHE A CA 1
ATOM 951 C C . PHE A 1 117 ? -8.393 3.941 -10.533 1.00 95.19 117 PHE A C 1
ATOM 953 O O . PHE A 1 117 ? -7.584 3.570 -11.379 1.00 95.19 117 PHE A O 1
ATOM 960 N N . LEU A 1 118 ? -8.979 5.141 -10.591 1.00 96.06 118 LEU A N 1
ATOM 961 C CA . LEU A 1 118 ? -8.709 6.111 -11.656 1.00 96.06 118 LEU A CA 1
ATOM 962 C C . LEU A 1 118 ? -7.234 6.535 -11.689 1.00 96.06 118 LEU A C 1
ATOM 964 O O . LEU A 1 118 ? -6.668 6.640 -12.773 1.00 96.06 118 LEU A O 1
ATOM 968 N N . VAL A 1 119 ? -6.595 6.720 -10.528 1.00 92.69 119 VAL A N 1
ATOM 969 C CA . VAL A 1 119 ? -5.152 7.012 -10.442 1.00 92.69 119 VAL A CA 1
ATOM 970 C C . V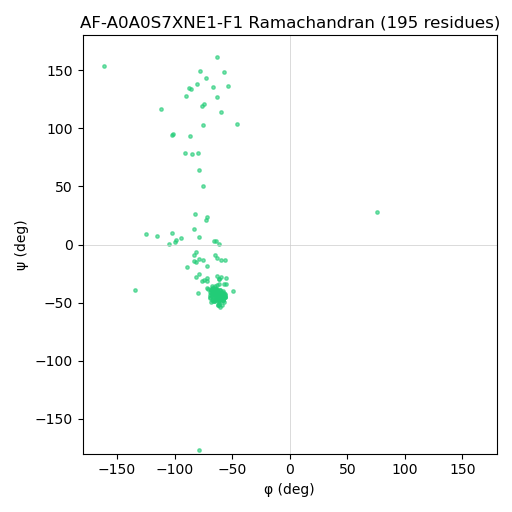AL A 1 119 ? -4.322 5.849 -10.990 1.00 92.69 119 VAL A C 1
ATOM 972 O O . VAL A 1 119 ? -3.406 6.083 -11.772 1.00 92.69 119 VAL A O 1
ATOM 975 N N . ILE A 1 120 ? -4.658 4.602 -10.642 1.00 91.69 120 ILE A N 1
ATOM 976 C CA . ILE A 1 120 ? -3.960 3.408 -11.149 1.00 91.69 120 ILE A CA 1
ATOM 977 C C . ILE A 1 120 ? -4.116 3.282 -12.670 1.00 91.69 120 ILE A C 1
ATOM 979 O O . ILE A 1 120 ? -3.134 3.037 -13.366 1.00 91.69 120 ILE A O 1
ATOM 983 N N . VAL A 1 121 ? -5.328 3.469 -13.198 1.00 90.88 121 VAL A N 1
ATOM 984 C CA . VAL A 1 121 ? -5.592 3.418 -14.645 1.00 90.88 121 VAL A CA 1
ATOM 985 C C . VAL A 1 121 ? -4.867 4.547 -15.375 1.00 90.88 121 VAL A C 1
ATOM 987 O O . VAL A 1 121 ? -4.253 4.304 -16.412 1.00 90.88 121 VAL A O 1
ATOM 990 N N . GLY A 1 122 ? -4.896 5.768 -14.835 1.00 88.38 122 GLY A N 1
ATOM 991 C CA . GLY A 1 122 ? -4.169 6.908 -15.389 1.00 88.38 122 GLY A CA 1
ATOM 992 C C . GLY A 1 122 ? -2.660 6.667 -15.418 1.00 88.38 122 GLY A C 1
ATOM 993 O O . GLY A 1 122 ? -2.036 6.859 -16.458 1.00 88.38 122 GLY A O 1
ATOM 994 N N . TYR A 1 123 ? -2.096 6.160 -14.317 1.00 86.94 123 TYR A N 1
ATOM 995 C CA . TYR A 1 123 ? -0.690 5.766 -14.229 1.00 86.94 123 TYR A CA 1
ATOM 996 C C . TYR A 1 123 ? -0.332 4.720 -15.291 1.00 86.94 123 TYR A C 1
ATOM 998 O O . TYR A 1 123 ? 0.624 4.916 -16.037 1.00 86.94 123 TYR A O 1
ATOM 1006 N N . TRP A 1 124 ? -1.125 3.651 -15.424 1.00 83.62 124 TRP A N 1
ATOM 1007 C CA . TRP A 1 124 ? -0.906 2.619 -16.443 1.00 83.62 124 TRP A CA 1
ATOM 1008 C C . TRP A 1 124 ? -1.027 3.146 -17.872 1.00 83.62 124 TRP A C 1
ATOM 1010 O O . TRP A 1 124 ? -0.243 2.768 -18.736 1.00 83.62 124 TRP A O 1
ATOM 1020 N N . THR A 1 125 ? -1.983 4.035 -18.127 1.00 85.50 125 THR A N 1
ATOM 1021 C CA . THR A 1 125 ? -2.183 4.621 -19.457 1.00 85.50 125 THR A CA 1
ATOM 1022 C C . THR A 1 125 ? -0.993 5.496 -19.843 1.00 85.50 125 THR A C 1
ATOM 1024 O O . THR A 1 125 ? -0.429 5.308 -20.918 1.00 85.50 125 THR A O 1
ATOM 1027 N N . ALA A 1 126 ? -0.555 6.389 -18.947 1.00 83.06 126 ALA A N 1
ATOM 1028 C CA . ALA A 1 126 ? 0.648 7.202 -19.143 1.00 83.06 126 ALA A CA 1
ATOM 1029 C C . ALA A 1 126 ? 1.878 6.318 -19.385 1.00 83.06 126 ALA A C 1
ATOM 1031 O O . ALA A 1 126 ? 2.638 6.524 -20.323 1.00 83.06 126 ALA A O 1
ATOM 1032 N N . THR A 1 127 ? 1.998 5.263 -18.587 1.00 77.88 127 THR A N 1
ATOM 1033 C CA . THR A 1 127 ? 3.056 4.268 -18.693 1.00 77.88 127 THR A CA 1
ATOM 1034 C C . THR A 1 127 ? 3.113 3.595 -20.071 1.00 77.88 127 THR A C 1
ATOM 1036 O O . THR A 1 127 ? 4.198 3.453 -20.627 1.00 77.88 127 THR A O 1
ATOM 1039 N N . ILE A 1 128 ? 1.971 3.183 -20.633 1.00 81.38 128 ILE A N 1
ATOM 1040 C CA . ILE A 1 128 ? 1.894 2.564 -21.968 1.00 81.38 128 ILE A CA 1
ATOM 1041 C C . ILE A 1 128 ? 2.280 3.564 -23.058 1.00 81.38 128 ILE A C 1
ATOM 1043 O O . ILE A 1 128 ? 3.064 3.220 -23.940 1.00 81.38 128 ILE A O 1
ATOM 1047 N N . ILE A 1 129 ? 1.763 4.796 -22.980 1.00 82.00 129 ILE A N 1
ATOM 1048 C CA . ILE A 1 129 ? 2.088 5.867 -23.934 1.00 82.00 129 ILE A CA 1
ATOM 1049 C C . ILE A 1 129 ? 3.603 6.084 -23.985 1.00 82.00 129 ILE A C 1
ATOM 1051 O O . ILE A 1 129 ? 4.173 6.163 -25.066 1.00 82.00 129 ILE A O 1
ATOM 1055 N N . TRP A 1 130 ? 4.274 6.083 -22.834 1.00 75.38 130 TRP A N 1
ATOM 1056 C CA . TRP A 1 130 ? 5.721 6.278 -22.784 1.00 75.38 130 TRP A CA 1
ATOM 1057 C C . TRP A 1 130 ? 6.523 5.130 -23.379 1.00 75.38 130 TRP A C 1
ATOM 1059 O O . TRP A 1 130 ? 7.537 5.375 -24.021 1.00 75.38 130 TRP A O 1
ATOM 1069 N N . ILE A 1 131 ? 6.105 3.878 -23.156 1.00 75.38 131 ILE A N 1
ATOM 1070 C CA . ILE A 1 131 ? 6.764 2.737 -23.813 1.00 75.38 131 ILE A CA 1
ATOM 1071 C C . ILE A 1 131 ? 6.650 2.906 -25.325 1.00 75.38 131 ILE A C 1
ATOM 1073 O O . ILE A 1 131 ? 7.635 2.761 -26.038 1.00 75.38 131 ILE A O 1
ATOM 1077 N N . TRP A 1 132 ? 5.454 3.255 -25.796 1.00 78.88 132 TRP A N 1
ATOM 1078 C CA . TRP A 1 132 ? 5.181 3.427 -27.213 1.00 78.88 132 TRP A CA 1
ATOM 1079 C C . TRP A 1 132 ? 6.005 4.565 -27.839 1.00 78.88 132 TRP A C 1
ATOM 1081 O O . TRP A 1 132 ? 6.550 4.397 -28.927 1.00 78.88 132 TRP A O 1
ATOM 1091 N N . GLU A 1 133 ? 6.164 5.697 -27.146 1.00 76.56 133 GLU A N 1
ATOM 1092 C CA . GLU A 1 133 ? 7.041 6.799 -27.575 1.00 76.56 133 GLU A CA 1
ATOM 1093 C C . GLU A 1 133 ? 8.531 6.409 -27.564 1.00 76.56 133 GLU A C 1
ATOM 1095 O O . GLU A 1 133 ? 9.289 6.782 -28.467 1.00 76.56 133 GLU A O 1
ATOM 1100 N N . ALA A 1 134 ? 8.960 5.628 -26.569 1.00 72.62 134 ALA A N 1
ATOM 1101 C CA . ALA A 1 134 ? 10.330 5.135 -26.467 1.00 72.62 134 ALA A CA 1
ATOM 1102 C C . ALA A 1 134 ? 10.688 4.184 -27.611 1.00 72.62 134 ALA A C 1
ATOM 1104 O O . ALA A 1 134 ? 11.755 4.324 -28.203 1.00 72.62 134 ALA A O 1
ATOM 1105 N N . GLU A 1 135 ? 9.784 3.264 -27.957 1.00 74.00 135 GLU A N 1
ATOM 1106 C CA . GLU A 1 135 ? 9.956 2.321 -29.069 1.00 74.00 135 GLU A CA 1
ATOM 1107 C C . GLU A 1 135 ? 10.095 3.027 -30.424 1.00 74.00 135 GLU A C 1
ATOM 1109 O O . GLU A 1 135 ? 10.779 2.530 -31.317 1.00 74.00 135 GLU A O 1
ATOM 1114 N N . GLN A 1 136 ? 9.480 4.202 -30.583 1.00 79.25 136 GLN A N 1
ATOM 1115 C CA . GLN A 1 136 ? 9.593 5.011 -31.801 1.00 79.25 136 GLN A CA 1
ATOM 1116 C C . GLN A 1 136 ? 10.870 5.854 -31.860 1.00 79.25 136 GLN A C 1
ATOM 1118 O O . GLN A 1 136 ? 11.223 6.368 -32.924 1.00 79.25 136 GLN A O 1
ATOM 1123 N N . SER A 1 137 ? 11.570 6.013 -30.738 1.00 73.88 137 SER A N 1
ATOM 1124 C CA . SER A 1 137 ? 12.744 6.873 -30.640 1.00 73.88 137 SER A CA 1
ATOM 1125 C C . SER A 1 137 ? 14.030 6.089 -30.961 1.00 73.88 137 SER A C 1
ATOM 1127 O O . SER A 1 137 ? 14.302 5.083 -30.308 1.00 73.88 137 SER A O 1
ATOM 1129 N N . PRO A 1 138 ? 14.904 6.559 -31.880 1.00 60.16 138 PRO A N 1
ATOM 1130 C CA . PRO A 1 138 ? 16.128 5.844 -32.293 1.00 60.16 138 PRO A CA 1
ATOM 1131 C C . PRO A 1 138 ? 17.141 5.553 -31.167 1.00 60.16 138 PRO A C 1
ATOM 1133 O O . PRO A 1 138 ? 18.084 4.786 -31.357 1.00 60.16 138 PRO A O 1
ATOM 1136 N N . HIS A 1 139 ? 16.968 6.186 -30.003 1.00 58.47 139 HIS A N 1
ATOM 1137 C CA . HIS A 1 139 ? 17.830 6.068 -28.823 1.00 58.47 139 HIS A CA 1
ATOM 1138 C C . HIS A 1 139 ? 17.062 5.654 -27.551 1.00 58.47 139 HIS A C 1
ATOM 1140 O O . HIS A 1 139 ? 17.617 5.706 -26.454 1.00 58.47 139 HIS A O 1
ATOM 1146 N N . GLY A 1 140 ? 15.787 5.266 -27.669 1.00 52.66 140 GLY A N 1
ATOM 1147 C CA . GLY A 1 140 ? 14.888 5.062 -26.534 1.00 52.66 140 GLY A CA 1
ATOM 1148 C C . GLY A 1 140 ? 15.078 3.724 -25.820 1.00 52.66 140 GLY A C 1
ATOM 1149 O O . GLY A 1 140 ? 14.271 2.817 -25.983 1.00 52.66 140 GLY A O 1
ATOM 1150 N N . MET A 1 141 ? 16.102 3.594 -24.974 1.00 49.19 141 MET A N 1
ATOM 1151 C CA . MET A 1 141 ? 16.076 2.582 -23.910 1.00 49.19 141 MET A CA 1
ATOM 1152 C C . MET A 1 141 ? 15.377 3.167 -22.683 1.00 49.19 141 MET A C 1
ATOM 1154 O O . MET A 1 141 ? 16.011 3.795 -21.839 1.00 49.19 141 MET A O 1
ATOM 1158 N N . ILE A 1 142 ? 14.069 2.935 -22.569 1.00 54.72 142 ILE A N 1
ATOM 1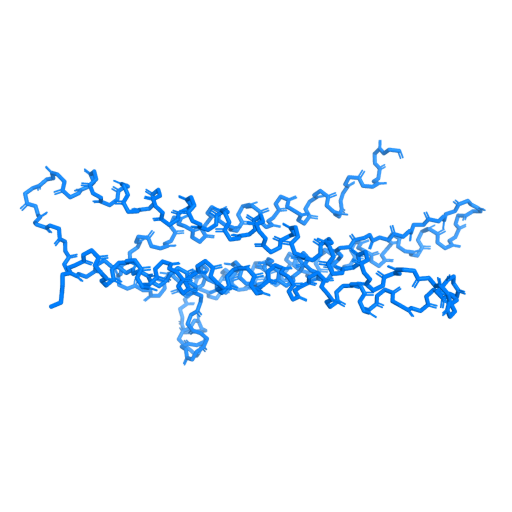159 C CA . ILE A 1 142 ? 13.348 3.136 -21.311 1.00 54.72 142 ILE A CA 1
ATOM 1160 C C . ILE A 1 142 ? 13.145 1.760 -20.684 1.00 54.72 142 ILE A C 1
ATOM 1162 O O . ILE A 1 142 ? 12.198 1.051 -21.014 1.00 54.72 142 ILE A O 1
ATOM 1166 N N . SER A 1 143 ? 14.046 1.376 -19.775 1.00 52.00 143 SER A N 1
ATOM 1167 C CA . SER A 1 143 ? 13.680 0.416 -18.733 1.00 52.00 143 SER A CA 1
ATOM 1168 C C . SER A 1 143 ? 12.861 1.203 -17.726 1.00 52.00 143 SER A C 1
ATOM 1170 O O . SER A 1 143 ? 13.370 2.196 -17.204 1.00 52.00 143 SER A O 1
ATOM 1172 N N . PRO A 1 144 ? 11.599 0.857 -17.484 1.00 54.84 144 PRO A N 1
ATOM 1173 C CA . PRO A 1 144 ? 10.787 1.616 -16.568 1.00 54.84 144 PRO A CA 1
ATOM 1174 C C . PRO A 1 144 ? 10.712 0.860 -15.240 1.00 54.84 144 PRO A C 1
ATOM 1176 O O . PRO A 1 144 ? 9.877 -0.033 -15.091 1.00 54.84 144 PRO A O 1
ATOM 1179 N N . PRO A 1 145 ? 11.582 1.182 -14.273 1.00 57.50 145 PRO A N 1
ATOM 1180 C CA . PRO A 1 145 ? 11.698 0.376 -13.072 1.00 57.50 145 PRO A CA 1
ATOM 1181 C C . PRO A 1 145 ? 10.464 0.591 -12.185 1.00 57.50 145 PRO A C 1
ATOM 1183 O O . PRO A 1 145 ? 9.988 1.715 -12.062 1.00 57.50 145 PRO A O 1
ATOM 1186 N N . HIS A 1 146 ? 9.970 -0.443 -11.501 1.00 64.06 146 HIS A N 1
ATOM 1187 C CA . HIS A 1 146 ? 9.096 -0.286 -10.323 1.00 64.06 146 HIS A CA 1
ATOM 1188 C C . HIS A 1 146 ? 7.639 0.102 -10.571 1.00 64.06 146 HIS A C 1
ATOM 1190 O O . HIS A 1 146 ? 6.981 0.654 -9.681 1.00 64.06 146 HIS A O 1
ATOM 1196 N N . ARG A 1 147 ? 7.083 -0.261 -11.730 1.00 76.06 147 ARG A N 1
ATOM 1197 C CA . ARG A 1 147 ? 5.669 -0.014 -12.069 1.00 76.06 147 ARG A CA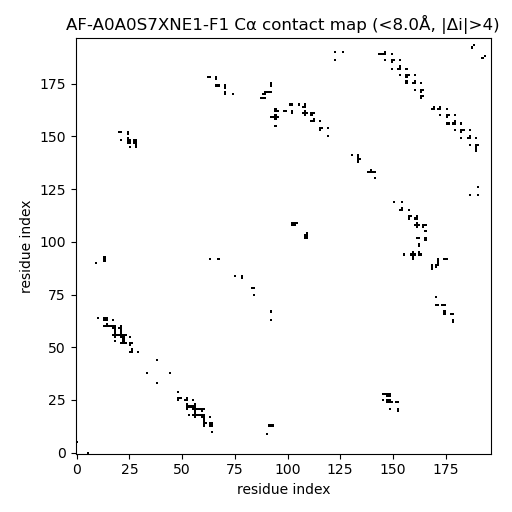 1
ATOM 1198 C C . ARG A 1 147 ? 4.712 -0.823 -11.213 1.00 76.06 147 ARG A C 1
ATOM 1200 O O . ARG A 1 147 ? 3.740 -0.295 -10.670 1.00 76.06 147 ARG A O 1
ATOM 1207 N N . ILE A 1 148 ? 4.983 -2.113 -11.084 1.00 82.06 148 ILE A N 1
ATOM 1208 C CA . ILE A 1 148 ? 4.042 -3.061 -10.494 1.00 82.06 148 ILE A CA 1
ATOM 1209 C C . ILE A 1 148 ? 4.107 -2.947 -8.982 1.00 82.06 148 ILE A C 1
ATOM 1211 O O . ILE A 1 148 ? 3.069 -2.874 -8.321 1.00 82.06 148 ILE A O 1
ATOM 1215 N N . SER A 1 149 ? 5.317 -2.814 -8.441 1.00 84.94 149 SER A N 1
ATOM 1216 C CA . SER A 1 149 ? 5.505 -2.582 -7.011 1.00 84.94 149 SER A CA 1
ATOM 1217 C C . SER A 1 149 ? 4.813 -1.297 -6.534 1.00 84.94 149 SER A C 1
ATOM 1219 O O . SER A 1 149 ? 4.101 -1.322 -5.529 1.00 84.94 149 SER A O 1
ATOM 1221 N N . SER A 1 150 ? 4.927 -0.196 -7.287 1.00 86.56 150 SER A N 1
ATOM 1222 C CA . SER A 1 150 ? 4.280 1.080 -6.947 1.00 86.56 150 SER A CA 1
ATOM 1223 C C . SER A 1 150 ? 2.751 0.993 -7.004 1.00 86.56 150 SER A C 1
ATOM 1225 O O . SER A 1 150 ? 2.073 1.489 -6.102 1.00 86.56 150 SER A O 1
ATOM 1227 N N . VAL A 1 151 ? 2.195 0.301 -8.006 1.00 89.94 151 VAL A N 1
ATOM 1228 C CA . VAL A 1 151 ? 0.746 0.063 -8.119 1.00 89.94 151 VAL A CA 1
ATOM 1229 C C . VAL A 1 151 ? 0.231 -0.824 -6.984 1.00 89.94 151 VAL A C 1
ATOM 1231 O O . VAL A 1 151 ? -0.815 -0.518 -6.413 1.00 89.94 151 VAL A O 1
ATOM 1234 N N . ILE A 1 152 ? 0.955 -1.885 -6.611 1.00 90.94 152 ILE A N 1
ATOM 1235 C CA . ILE A 1 152 ? 0.589 -2.755 -5.481 1.00 90.94 152 ILE A CA 1
ATOM 1236 C C . ILE A 1 152 ? 0.571 -1.950 -4.179 1.00 90.94 152 ILE A C 1
ATOM 1238 O O . ILE A 1 152 ? -0.412 -1.996 -3.436 1.00 90.94 152 ILE A O 1
ATOM 1242 N N . CYS A 1 153 ? 1.628 -1.182 -3.912 1.00 90.81 153 CYS A N 1
ATOM 1243 C CA . CYS A 1 153 ? 1.747 -0.384 -2.695 1.00 90.81 153 CYS A CA 1
ATOM 1244 C C . CYS A 1 153 ? 0.667 0.704 -2.610 1.00 90.81 153 CYS A C 1
ATOM 1246 O O . CYS A 1 153 ? 0.059 0.892 -1.554 1.00 90.81 153 CYS A O 1
ATOM 1248 N N . PHE A 1 154 ? 0.373 1.384 -3.719 1.00 93.44 154 PHE A N 1
ATOM 1249 C CA . PHE A 1 154 ? -0.710 2.362 -3.772 1.00 93.44 154 PHE A CA 1
ATOM 1250 C C . PHE A 1 154 ? -2.094 1.708 -3.662 1.00 93.44 154 PHE A C 1
ATOM 1252 O O . PHE A 1 154 ? -2.947 2.173 -2.912 1.00 93.44 154 PHE A O 1
ATOM 1259 N N . GLY A 1 155 ? -2.324 0.575 -4.326 1.00 94.69 155 GLY A N 1
ATOM 1260 C CA . GLY A 1 155 ? -3.557 -0.198 -4.170 1.00 94.69 155 GLY A CA 1
ATOM 1261 C C . GLY A 1 155 ? -3.789 -0.624 -2.716 1.00 94.69 155 GLY A C 1
ATOM 1262 O O . GLY A 1 155 ? -4.907 -0.523 -2.204 1.00 94.69 155 GLY A O 1
ATOM 1263 N N . TRP A 1 156 ? -2.723 -1.019 -2.014 1.00 95.00 156 TRP A N 1
ATOM 1264 C CA . TRP A 1 156 ? -2.763 -1.314 -0.583 1.00 95.00 156 TRP A CA 1
ATOM 1265 C C . TRP A 1 156 ? -3.148 -0.092 0.256 1.00 95.00 156 TRP A C 1
ATOM 1267 O O . TRP A 1 156 ? -3.981 -0.209 1.156 1.00 95.00 156 TRP A O 1
ATOM 1277 N N . SER A 1 157 ? -2.584 1.086 -0.031 1.00 95.06 157 SER A N 1
ATOM 1278 C CA . SER A 1 157 ? -2.894 2.315 0.708 1.00 95.06 157 SER A CA 1
ATOM 1279 C C . SER A 1 157 ? -4.333 2.791 0.475 1.00 95.06 157 SER A C 1
ATOM 1281 O O . SER A 1 157 ? -5.016 3.162 1.432 1.00 95.06 157 SER A O 1
ATOM 1283 N N . VAL A 1 158 ? -4.841 2.668 -0.755 1.00 96.56 158 VAL A N 1
ATOM 1284 C CA . VAL A 1 158 ? -6.245 2.925 -1.112 1.00 96.56 158 VAL A CA 1
ATOM 1285 C C . VAL A 1 158 ? -7.178 1.971 -0.366 1.00 96.56 158 VAL A C 1
ATOM 1287 O O . VAL A 1 158 ? -8.157 2.415 0.241 1.00 96.56 158 VAL A O 1
ATOM 1290 N N . ALA A 1 159 ? -6.873 0.668 -0.361 1.00 95.81 159 ALA A N 1
ATOM 1291 C CA . ALA A 1 159 ? -7.650 -0.327 0.376 1.00 95.81 159 ALA A CA 1
ATOM 1292 C C . ALA A 1 159 ? -7.641 -0.039 1.884 1.00 95.81 159 ALA A C 1
ATOM 1294 O O . ALA A 1 159 ? -8.677 -0.136 2.546 1.00 95.81 159 ALA A O 1
ATOM 1295 N N . TRP A 1 160 ? -6.489 0.363 2.426 1.00 95.12 160 TRP A N 1
ATOM 1296 C CA . TRP A 1 160 ? -6.362 0.720 3.832 1.00 95.12 160 TRP A CA 1
ATOM 1297 C C . TRP A 1 160 ? -7.204 1.946 4.184 1.00 95.12 160 TRP A C 1
ATOM 1299 O O . TRP A 1 160 ? -7.982 1.885 5.135 1.00 95.12 160 TRP A O 1
ATOM 1309 N N . LEU A 1 161 ? -7.132 3.021 3.398 1.00 95.19 161 LEU A N 1
ATOM 1310 C CA . LEU A 1 161 ? -7.941 4.217 3.622 1.00 95.19 161 LEU A CA 1
ATOM 1311 C C . LEU A 1 161 ? -9.441 3.908 3.512 1.00 95.19 161 LEU A C 1
ATOM 1313 O O . LEU A 1 161 ? -10.225 4.314 4.376 1.00 95.19 161 LEU A O 1
ATOM 1317 N N . ALA A 1 162 ? -9.850 3.145 2.494 1.00 94.94 162 ALA A N 1
ATOM 1318 C CA . ALA A 1 162 ? -11.239 2.733 2.311 1.00 94.94 162 ALA A CA 1
ATOM 1319 C C . ALA A 1 162 ? -11.767 1.943 3.519 1.00 94.94 162 ALA A C 1
ATOM 1321 O O . ALA A 1 162 ? -12.898 2.188 3.960 1.00 94.94 162 ALA A O 1
ATOM 1322 N N . ASP A 1 163 ? -10.950 1.047 4.078 1.00 94.62 163 ASP A N 1
ATOM 1323 C CA . ASP A 1 163 ? -11.270 0.296 5.289 1.00 94.62 163 ASP A CA 1
ATOM 1324 C C . ASP A 1 163 ? -11.305 1.195 6.531 1.00 94.62 163 ASP A C 1
ATOM 1326 O O . ASP A 1 163 ? -12.299 1.195 7.256 1.00 94.62 163 ASP A O 1
ATOM 1330 N N . SER A 1 164 ? -10.281 2.023 6.757 1.00 92.25 164 SER A N 1
ATOM 1331 C CA . SER A 1 164 ? -10.184 2.941 7.901 1.00 92.25 164 SER A CA 1
ATOM 1332 C C . SER A 1 164 ? -11.365 3.910 7.986 1.00 92.25 164 SER A C 1
ATOM 1334 O O . SER A 1 164 ? -11.856 4.200 9.080 1.00 92.25 164 SER A O 1
ATOM 1336 N N . LEU A 1 165 ? -11.919 4.346 6.851 1.00 92.06 165 LEU A N 1
ATOM 1337 C CA . LEU A 1 165 ? -13.134 5.164 6.825 1.00 92.06 165 LEU A CA 1
ATOM 1338 C C . LEU A 1 165 ? -14.369 4.441 7.390 1.00 92.06 165 LEU A C 1
ATOM 1340 O O . LEU A 1 165 ? -15.250 5.109 7.938 1.00 92.06 165 LEU A O 1
ATOM 1344 N N . GLN A 1 166 ? -14.425 3.106 7.328 1.00 90.81 166 GLN A N 1
ATOM 1345 C CA . GLN A 1 166 ? -15.505 2.288 7.905 1.00 90.81 166 GLN A CA 1
ATOM 1346 C C . GLN A 1 166 ? -15.339 1.999 9.393 1.00 90.81 166 GLN A C 1
ATOM 1348 O O . GLN A 1 166 ? -16.281 1.546 10.050 1.00 90.81 166 GLN A O 1
ATOM 1353 N N . ARG A 1 167 ? -14.154 2.235 9.950 1.00 88.25 167 ARG A N 1
ATOM 1354 C CA . ARG A 1 167 ? -13.878 1.875 11.336 1.00 88.25 167 ARG A CA 1
ATOM 1355 C C . ARG A 1 167 ? -14.499 2.877 12.300 1.00 88.25 167 ARG A C 1
ATOM 1357 O O . ARG A 1 167 ? -14.656 4.065 11.995 1.00 88.25 167 ARG A O 1
ATOM 1364 N N . LYS A 1 168 ? -14.868 2.360 13.479 1.00 81.31 168 LYS A N 1
ATOM 1365 C CA . LYS A 1 168 ? -15.400 3.161 14.591 1.00 81.31 168 LYS A CA 1
ATOM 1366 C C . LYS A 1 168 ? -14.350 4.149 15.102 1.00 81.31 168 LYS A C 1
ATOM 1368 O O . LYS A 1 168 ? -14.680 5.302 15.356 1.00 81.31 168 LYS A O 1
ATOM 1373 N N . SER A 1 169 ? -13.095 3.705 15.210 1.00 78.38 169 SER A N 1
ATOM 1374 C CA . SER A 1 169 ? -11.968 4.598 15.473 1.00 78.38 169 SER A CA 1
ATOM 1375 C C . SER A 1 169 ? -11.529 5.289 14.188 1.00 78.38 169 SER A C 1
ATOM 1377 O O . SER A 1 169 ? -11.436 4.653 13.139 1.00 78.38 169 SER A O 1
ATOM 1379 N N . LYS A 1 170 ? -11.227 6.586 14.281 1.00 78.12 170 LYS A N 1
ATOM 1380 C CA . LYS A 1 170 ? -10.630 7.370 13.190 1.00 78.12 170 LYS A CA 1
ATOM 1381 C C . LYS A 1 170 ? -9.113 7.528 13.332 1.00 78.12 170 LYS A C 1
ATOM 1383 O O . LYS A 1 170 ? -8.508 8.187 12.495 1.00 78.12 170 LYS A O 1
ATOM 1388 N N . SER A 1 171 ? -8.502 6.902 14.341 1.00 77.12 171 SER A N 1
ATOM 1389 C CA . SER A 1 171 ? -7.051 6.940 14.578 1.00 77.12 171 SER A CA 1
ATOM 1390 C C . SER A 1 171 ? -6.250 6.459 13.364 1.00 77.12 171 SER A C 1
ATOM 1392 O O . SER A 1 171 ? -5.313 7.117 12.923 1.00 77.12 171 SER A O 1
ATOM 1394 N N . THR A 1 172 ? -6.690 5.364 12.741 1.00 86.06 172 THR A N 1
ATOM 1395 C CA . THR A 1 172 ? -6.006 4.764 11.586 1.00 86.06 172 THR A CA 1
ATOM 1396 C C . THR A 1 172 ? -6.205 5.533 10.282 1.00 86.06 172 THR A C 1
ATOM 1398 O O . THR A 1 172 ? -5.453 5.307 9.339 1.00 86.06 172 THR A O 1
ATOM 1401 N N . VAL A 1 173 ? -7.155 6.479 10.217 1.00 88.62 173 VAL A N 1
ATOM 1402 C CA . VAL A 1 173 ? -7.371 7.306 9.017 1.00 88.62 173 VAL A CA 1
ATOM 1403 C C . VAL A 1 173 ? -6.142 8.164 8.744 1.00 88.62 173 VAL A C 1
ATOM 1405 O O . VAL A 1 173 ? -5.652 8.167 7.620 1.00 88.62 173 VAL A O 1
ATOM 1408 N N . VAL A 1 174 ? -5.597 8.824 9.771 1.00 87.75 174 VAL A N 1
ATOM 1409 C CA . VAL A 1 174 ? -4.390 9.655 9.629 1.00 87.75 174 VAL A CA 1
ATOM 1410 C C . VAL A 1 174 ? -3.229 8.814 9.106 1.00 87.75 174 VAL A C 1
ATOM 1412 O O . VAL A 1 174 ? -2.593 9.194 8.127 1.00 87.75 174 VAL A O 1
ATOM 1415 N N . GLY A 1 175 ? -3.014 7.633 9.693 1.00 88.25 175 GLY A N 1
ATOM 1416 C CA . GLY A 1 175 ? -1.969 6.721 9.239 1.00 88.25 175 GLY A CA 1
ATOM 1417 C C . GLY A 1 175 ? -2.157 6.262 7.792 1.00 88.25 175 GLY A C 1
ATOM 1418 O O . GLY A 1 175 ? -1.209 6.304 7.011 1.00 88.25 175 GLY A O 1
ATOM 1419 N N . SER A 1 176 ? -3.386 5.909 7.405 1.00 91.62 176 SER A N 1
ATOM 1420 C CA . SER A 1 176 ? -3.696 5.505 6.030 1.00 91.62 176 SER A CA 1
ATOM 1421 C C . SER A 1 176 ? -3.510 6.638 5.017 1.00 91.62 176 SER A C 1
ATOM 1423 O O . SER A 1 176 ? -3.020 6.388 3.921 1.00 91.62 176 SER A O 1
ATOM 1425 N N . VAL A 1 177 ? -3.815 7.889 5.385 1.00 92.75 177 VAL A N 1
ATOM 1426 C CA . VAL A 1 177 ? -3.588 9.064 4.530 1.00 92.75 177 VAL A CA 1
ATOM 1427 C C . VAL A 1 177 ? -2.095 9.341 4.368 1.00 92.75 177 VAL A C 1
ATOM 1429 O O . VAL A 1 177 ? -1.646 9.531 3.242 1.00 92.75 177 VAL A O 1
ATOM 1432 N N . LEU A 1 178 ? -1.318 9.321 5.457 1.00 91.81 178 LEU A N 1
ATOM 1433 C CA . LEU A 1 178 ? 0.137 9.516 5.398 1.00 91.81 178 LEU A CA 1
ATOM 1434 C C . LEU A 1 178 ? 0.812 8.442 4.541 1.00 91.81 178 LEU A C 1
ATOM 1436 O O . LEU A 1 178 ? 1.675 8.742 3.720 1.00 91.81 178 LEU A O 1
ATOM 1440 N N . PHE A 1 179 ? 0.385 7.191 4.695 1.00 92.25 179 PHE A N 1
ATOM 1441 C CA . PHE A 1 179 ? 0.895 6.100 3.881 1.00 92.25 179 PHE A CA 1
ATOM 1442 C C . PHE A 1 179 ? 0.456 6.221 2.418 1.00 92.25 179 PHE A C 1
ATOM 1444 O O . PHE A 1 179 ? 1.265 6.003 1.521 1.00 92.25 179 PHE A O 1
ATOM 1451 N N . MET A 1 180 ? -0.786 6.641 2.157 1.00 94.19 180 MET A N 1
ATOM 1452 C CA . MET A 1 180 ? -1.248 6.929 0.800 1.00 94.19 180 MET A CA 1
ATOM 1453 C C . MET A 1 180 ? -0.404 8.028 0.152 1.00 94.19 180 MET A C 1
ATOM 1455 O O . MET A 1 180 ? 0.070 7.820 -0.957 1.00 94.19 180 MET A O 1
ATOM 1459 N N . MET A 1 181 ? -0.123 9.128 0.858 1.00 93.06 181 MET A N 1
ATOM 1460 C CA . MET A 1 181 ? 0.776 10.192 0.389 1.00 93.06 181 MET A CA 1
ATOM 1461 C C . MET A 1 181 ? 2.170 9.664 0.037 1.00 93.06 181 MET A C 1
ATOM 1463 O O . MET A 1 181 ? 2.684 9.992 -1.029 1.00 93.06 181 MET A O 1
ATOM 1467 N N . LEU A 1 182 ? 2.755 8.810 0.885 1.00 91.25 182 LEU A N 1
ATOM 1468 C CA . LEU A 1 182 ? 4.047 8.171 0.619 1.00 91.25 182 LEU A CA 1
ATOM 1469 C C . LEU A 1 182 ? 4.007 7.327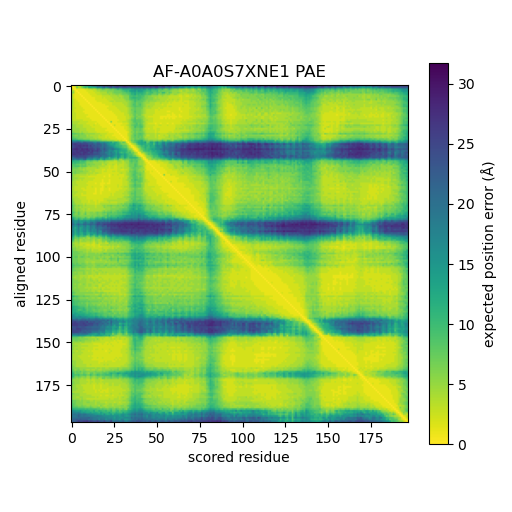 -0.666 1.00 91.25 182 LEU A C 1
ATOM 1471 O O . LEU A 1 182 ? 4.887 7.444 -1.514 1.00 91.25 182 LEU A O 1
ATOM 1475 N N . THR A 1 183 ? 2.967 6.509 -0.840 1.00 90.50 183 THR A N 1
ATOM 1476 C CA . THR A 1 183 ? 2.817 5.662 -2.037 1.00 90.50 183 THR A CA 1
ATOM 1477 C C . THR A 1 183 ? 2.471 6.461 -3.298 1.00 90.50 183 THR A C 1
ATOM 1479 O O . THR A 1 183 ? 2.916 6.101 -4.382 1.00 90.50 183 THR A O 1
ATOM 1482 N N . SER A 1 184 ? 1.747 7.579 -3.173 1.00 89.88 184 SER A N 1
ATOM 1483 C CA . SER A 1 184 ? 1.506 8.522 -4.273 1.00 89.88 184 SER A CA 1
ATOM 1484 C C . SER A 1 184 ? 2.792 9.222 -4.698 1.00 89.88 184 SER A C 1
ATOM 1486 O O . SER A 1 184 ? 3.036 9.383 -5.889 1.00 89.88 184 SER A O 1
ATOM 1488 N N . TRP A 1 185 ? 3.628 9.621 -3.734 1.00 88.31 185 TRP A N 1
ATOM 1489 C CA . TRP A 1 185 ? 4.950 10.176 -4.013 1.00 88.31 185 TRP A CA 1
ATOM 1490 C C . TRP A 1 185 ? 5.826 9.160 -4.748 1.00 88.31 185 TRP A C 1
ATOM 1492 O O . TRP A 1 185 ? 6.443 9.506 -5.748 1.00 88.31 185 TRP A O 1
ATOM 1502 N N . GLN A 1 186 ? 5.826 7.897 -4.315 1.00 84.62 186 GLN A N 1
ATOM 1503 C CA . GLN A 1 186 ? 6.529 6.827 -5.023 1.00 84.62 186 GLN A CA 1
ATOM 1504 C C . GLN A 1 186 ? 6.011 6.657 -6.460 1.00 84.62 186 GLN A C 1
ATOM 1506 O O . GLN A 1 186 ? 6.822 6.627 -7.381 1.00 84.62 186 GLN A O 1
ATOM 1511 N N . LEU A 1 187 ? 4.688 6.615 -6.670 1.00 83.62 187 LEU A N 1
ATOM 1512 C CA . LEU A 1 187 ? 4.091 6.574 -8.013 1.00 83.62 187 LEU A CA 1
ATOM 1513 C C . LEU A 1 187 ? 4.527 7.763 -8.877 1.00 83.62 187 LEU A C 1
ATOM 1515 O O . LEU A 1 187 ? 4.830 7.576 -10.051 1.00 83.62 187 LEU A O 1
ATOM 1519 N N . TYR A 1 188 ? 4.581 8.968 -8.306 1.00 81.38 188 TYR A N 1
ATOM 1520 C CA . TYR A 1 188 ? 5.028 10.170 -9.008 1.00 81.38 188 TYR A CA 1
ATOM 1521 C C . TYR A 1 188 ? 6.515 10.105 -9.372 1.00 81.38 188 TYR A C 1
ATOM 1523 O O . TYR A 1 188 ? 6.878 10.336 -10.518 1.00 81.38 188 TYR A O 1
ATOM 1531 N N . VAL A 1 189 ? 7.389 9.753 -8.427 1.00 80.00 189 VAL A N 1
ATOM 1532 C CA . VAL A 1 189 ? 8.834 9.664 -8.687 1.00 80.00 189 VAL A CA 1
ATOM 1533 C C . VAL A 1 189 ? 9.129 8.583 -9.724 1.00 80.00 189 VAL A C 1
ATOM 1535 O O . VAL A 1 189 ? 9.884 8.819 -10.658 1.00 80.00 189 VAL A O 1
ATOM 1538 N N . VAL A 1 190 ? 8.494 7.419 -9.617 1.00 72.88 190 VAL A N 1
ATOM 1539 C CA . VAL A 1 190 ? 8.696 6.328 -10.576 1.00 72.88 190 VAL A CA 1
ATOM 1540 C C . VAL A 1 190 ? 8.078 6.650 -11.942 1.00 72.88 190 VAL A C 1
ATOM 1542 O O . VAL A 1 190 ? 8.651 6.318 -12.974 1.00 72.88 190 VAL A O 1
ATOM 1545 N N . GLY A 1 191 ? 6.910 7.293 -11.959 1.00 65.25 191 GLY A N 1
ATOM 1546 C CA . GLY A 1 191 ? 6.126 7.533 -13.168 1.00 65.25 191 GLY A CA 1
ATOM 1547 C C . GLY A 1 191 ? 6.247 8.914 -13.795 1.00 65.25 191 GLY A C 1
ATOM 1548 O O . GLY A 1 191 ? 5.515 9.159 -14.737 1.00 65.25 191 GLY A O 1
ATOM 1549 N N . VAL A 1 192 ? 7.065 9.835 -13.274 1.00 62.81 192 VAL A N 1
ATOM 1550 C CA . VAL A 1 192 ? 7.241 11.203 -13.821 1.00 62.81 192 VAL A CA 1
ATOM 1551 C C . VAL A 1 192 ? 8.716 11.593 -13.902 1.00 62.81 192 VAL A C 1
ATOM 1553 O O . VAL A 1 192 ? 9.140 12.194 -14.884 1.00 62.81 192 VAL A O 1
ATOM 1556 N N . TYR A 1 193 ? 9.525 11.224 -12.905 1.00 56.59 193 TYR A N 1
ATOM 1557 C CA . TYR A 1 193 ? 10.937 11.621 -12.834 1.00 56.59 193 TYR A CA 1
ATOM 1558 C C . TYR A 1 193 ? 11.824 11.140 -14.004 1.00 56.59 193 TYR A C 1
ATOM 1560 O O . TYR A 1 193 ? 12.743 11.878 -14.356 1.00 56.59 193 TYR A O 1
ATOM 1568 N N . PRO A 1 194 ? 11.557 9.996 -14.672 1.00 54.94 194 PRO A N 1
ATOM 1569 C CA . PRO A 1 194 ? 12.310 9.602 -15.865 1.00 54.94 194 PRO A CA 1
ATOM 1570 C C . PRO A 1 194 ? 12.139 10.531 -17.084 1.00 54.94 194 PRO A C 1
ATOM 1572 O O . PRO A 1 194 ? 12.848 10.336 -18.061 1.00 54.94 194 PRO A O 1
ATOM 1575 N N . LEU A 1 195 ? 11.215 11.506 -17.065 1.00 47.88 195 LEU A N 1
ATOM 1576 C CA . LEU A 1 195 ? 10.968 12.423 -18.196 1.00 47.88 195 LEU A CA 1
ATOM 1577 C C . LEU A 1 195 ? 11.807 13.701 -18.195 1.00 47.88 195 LEU A C 1
ATOM 1579 O O . LEU A 1 195 ? 11.844 14.402 -19.201 1.00 47.88 195 LEU A O 1
ATOM 1583 N N . VAL A 1 196 ? 12.367 14.080 -17.045 1.00 46.94 196 VAL A N 1
ATOM 1584 C CA . VAL A 1 196 ? 12.977 15.411 -16.852 1.00 46.94 196 VAL A CA 1
ATOM 1585 C C . VAL A 1 196 ? 14.513 15.335 -16.860 1.00 46.94 196 VAL A C 1
ATOM 1587 O O . VAL A 1 196 ? 15.177 16.355 -16.692 1.00 46.94 196 VAL A O 1
ATOM 1590 N N . GLY A 1 197 ? 15.073 14.134 -17.035 1.00 41.75 197 GLY A N 1
ATOM 1591 C CA . GLY A 1 197 ? 16.513 13.856 -17.044 1.00 41.75 197 GLY A CA 1
ATOM 1592 C C . GLY A 1 197 ? 17.060 13.572 -18.431 1.00 41.75 197 GLY A C 1
ATOM 1593 O O . GLY A 1 197 ? 16.334 12.936 -19.223 1.00 41.75 197 GLY A O 1
#